Protein 2HT0 (pdb70)

Solvent-accessible surface area: 11415 Å² total; per-residue (Å²): 62,2,52,78,76,82,1,15,73,63,0,74,96,121,56,61,18,54,123,194,34,0,145,71,0,0,63,24,1,1,26,1,2,12,84,6,0,62,114,38,75,79,0,91,2,86,38,4,5,44,2,27,37,134,74,80,130,108,123,114,7,133,55,137,193,103,30,115,103,86,70,45,81,40,91,42,40,6,38,18,148,24,26,127,140,0,82,51,86,0,80,129,15,75,79,112,20,51,47,69,78,0,16,114,122,0,21,113,68,6,102,105,6,87,66,132,27,0,55,36,0,0,94,30,1,13,76,36,4,3,27,8,0,31,117,6,62,154,0,74,4,197,21,1,5,33,0,18,20,69,121,112,64,84,150,73,2,131,67,134,190,85,39,93,141,62,129,68,150,31,93,47,18,7,70,12,135,22,14,143,75,0,117,78,65,0,57,95,146

Secondary structure (DSSP, 8-state):
-B-HHHHHHHHHHHH---HHHHHHHHHHHHHHHHHHHHTT--EEETTTEEEEEEEE--B----SSS-----B--EEEEEEEE-HHHHHHHTT----/-BHHHHHHHHHHH-TTS-HHHHHHHHHHHHHHHHHHHHTT--EEETTTEEEEEEEE--EEEE-TTT--EEEE--EEEEEEEE-HHHHHHH---

B-factor: mean 60.09, std 13.35, range [32.19, 97.51]

Radius of gyration: 18.91 Å; Cα contacts (8 Å, |Δi|>4): 343; chains: 2; bounding box: 33×44×55 Å

Foldseek 3Di:
DDDLLNQLVVCCVVVVDDSVVSSVVSVVVVVVCVVCVVVVHKDQDPLWWIKHKDWADKDWDADPVPGHTDIDHTGIDIDIDTDPNNCVVCVPPDDD/DDLVVVLVVVCVVPVVDHSVVSNVVSVVVVVVQVVCVVVQHKAQDALFWIKHKDKDQWDFPAPVVPRDTDTGHIDIDIDIDGHDNCVVVVDPD

Sequence (189 aa):
ALTKAEMSEYLFDKLGLSKRDAKELVELFFEEIRRALENNGEQVKLSGFGNFDLRDKNQRPGRNPKTGEDIPITARRVVTFRPGQKLKSRVENNASPKMTKSELIERLATQQSHIPAKTVEDAVKEMLEHMASTLAQGERRIEIRGFGSFSLHYRAPRTGRNPKTGDKVELEGKYVPHFKPGKELRDRANIY

Nearest PDB structures (foldseek):
  1owg-assembly1_A  TM=1.008E+00  e=3.304E-16  Escherichia coli
  2iif-assembly1_A  TM=9.939E-01  e=7.849E-14  Escherichia coli
  8flj-assembly1_E  TM=9.917E-01  e=1.451E-13  Pseudomonas aeruginosa PA14
  4qju-assembly1_B  TM=9.095E-01  e=3.463E-09  Staphylococcus aureus subsp. aureus Mu50
  5lvt-assembly2_B  TM=8.766E-01  e=9.260E-09  Lactococcus lactis subsp. lactis Il1403

Structure (mmCIF, N/CA/C/O backbone):
data_2HT0
#
_entry.id   2HT0
#
_cell.length_a   46.942
_cell.length_b   58.944
_cell.length_c   181.676
_cell.angle_alpha   90.00
_cell.angle_beta   90.00
_cell.angle_gamma   90.00
#
_symmetry.space_group_name_H-M   'P 21 21 21'
#
loop_
_entity.id
_entity.type
_entity.pdbx_description
1 polymer "5'-D(*CP*GP*GP*TP*GP*CP*AP*AP*CP*AP*AP*AP*T)-3'"
2 polymer "5'-D(*TP*GP*AP*TP*AP*AP*GP*CP*AP*AP*TP*GP*CP*TP*TP*TP*TP*TP*TP*GP*GP*C)-3'"
3 polymer "5'-D(*GP*GP*CP*CP*AP*AP*AP*AP*AP*AP*GP*CP*AP*TP*T)-3'"
4 polymer "5'-D(*GP*CP*TP*TP*AP*TP*CP*AP*AP*TP*TP*TP*GP*TP*TP*GP*CP*AP*CP*C)-3'"
5 polymer 'Integration host factor alpha-subunit'
6 polymer 'Integration host factor beta-subunit'
7 non-polymer 'CADMIUM ION'
8 water water
#
loop_
_atom_site.group_PDB
_atom_site.id
_atom_site.type_symbol
_atom_site.label_atom_id
_atom_site.label_alt_id
_atom_site.label_comp_id
_atom_site.label_asym_id
_atom_site.label_entity_id
_atom_site.label_seq_id
_atom_site.pdbx_PDB_ins_code
_atom_site.Cartn_x
_atom_site.Cartn_y
_atom_site.Cartn_z
_atom_site.occupancy
_atom_site.B_iso_or_equiv
_atom_site.auth_seq_id
_atom_site.auth_comp_id
_atom_site.auth_asym_id
_atom_site.auth_atom_id
_atom_site.pdbx_PDB_model_num
ATOM 1424 N N . ALA E 5 2 ? -10.643 -3.665 22.816 1.00 51.95 2 ALA A N 1
ATOM 1425 C CA . ALA E 5 2 ? -9.180 -3.721 23.071 1.00 52.09 2 ALA A CA 1
ATOM 1426 C C . ALA E 5 2 ? -8.881 -4.088 24.515 1.00 52.67 2 ALA A C 1
ATOM 1427 O O . ALA E 5 2 ? -9.619 -3.715 25.437 1.00 53.68 2 ALA A O 1
ATOM 1429 N N . LEU E 5 3 ? -7.796 -4.831 24.707 1.00 50.39 3 LEU A N 1
ATOM 1430 C CA . LEU E 5 3 ? -7.376 -5.232 26.041 1.00 47.76 3 LEU A CA 1
ATOM 1431 C C . LEU E 5 3 ? -6.840 -3.984 26.725 1.00 48.19 3 LEU A C 1
ATOM 1432 O O . LEU E 5 3 ? -6.047 -3.245 26.139 1.00 48.03 3 LEU A O 1
ATOM 1437 N N . THR E 5 4 ? -7.286 -3.746 27.957 1.00 47.06 4 THR A N 1
ATOM 1438 C CA . THR E 5 4 ? -6.850 -2.580 28.723 1.00 46.53 4 THR A CA 1
ATOM 1439 C C . THR E 5 4 ? -6.223 -3.047 30.030 1.00 46.46 4 THR A C 1
ATOM 1440 O O . THR E 5 4 ? -6.277 -4.239 30.356 1.00 47.38 4 THR A O 1
ATOM 1444 N N . LYS E 5 5 ? -5.627 -2.120 30.784 1.00 45.53 5 LYS A N 1
ATOM 1445 C CA . LYS E 5 5 ? -5.039 -2.489 32.067 1.00 45.77 5 LYS A CA 1
ATOM 1446 C C . LYS E 5 5 ? -6.133 -2.973 33.014 1.00 44.33 5 LYS A C 1
ATOM 1447 O O . LYS E 5 5 ? -5.935 -3.923 33.781 1.00 41.17 5 LYS A O 1
ATOM 1453 N N . ALA E 5 6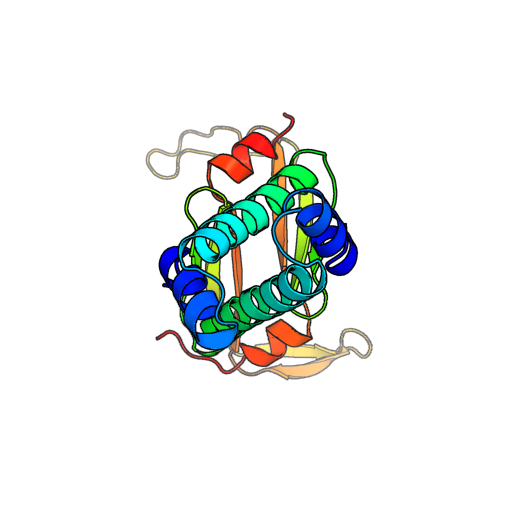 ? -7.282 -2.302 32.968 1.00 45.21 6 ALA A N 1
ATOM 1454 C CA . ALA E 5 6 ? -8.403 -2.662 33.827 1.00 46.48 6 ALA A CA 1
ATOM 1455 C C . ALA E 5 6 ? -8.763 -4.121 33.597 1.00 46.56 6 ALA A C 1
ATOM 1456 O O . ALA E 5 6 ? -8.926 -4.887 34.544 1.00 48.23 6 ALA A O 1
ATOM 1458 N N . GLU E 5 7 ? -8.875 -4.498 32.331 1.00 48.56 7 GLU A N 1
ATOM 1459 C CA . GLU E 5 7 ? -9.206 -5.867 31.959 1.00 49.77 7 GLU A CA 1
ATOM 1460 C C . GLU E 5 7 ? -8.145 -6.838 32.421 1.00 50.13 7 GLU A C 1
ATOM 1461 O O . GLU E 5 7 ? -8.462 -7.944 32.851 1.00 49.03 7 GLU A O 1
ATOM 1467 N N . MET E 5 8 ? -6.882 -6.431 32.311 1.00 48.45 8 MET A N 1
ATOM 1468 C CA . MET E 5 8 ? -5.789 -7.291 32.731 1.00 47.43 8 MET A CA 1
ATOM 1469 C C . MET E 5 8 ? -5.832 -7.468 34.249 1.00 50.80 8 MET A C 1
ATOM 1470 O O . MET E 5 8 ? -5.585 -8.564 34.765 1.00 48.42 8 MET A O 1
ATOM 1475 N N . SER E 5 9 ? -6.152 -6.381 34.952 1.00 52.44 9 SER A N 1
ATOM 1476 C CA . SER E 5 9 ? -6.233 -6.391 36.409 1.00 54.22 9 SER A CA 1
ATOM 1477 C C . SER E 5 9 ? -7.317 -7.344 36.877 1.00 54.14 9 SER A C 1
ATOM 1478 O O . SER E 5 9 ? -7.069 -8.203 37.714 1.00 54.26 9 SER A O 1
ATOM 1481 N N . GLU E 5 10 ? -8.517 -7.182 36.334 1.00 56.13 10 GLU A N 1
ATOM 1482 C CA . GLU E 5 10 ? -9.650 -8.033 36.687 1.00 59.23 10 GLU A CA 1
ATOM 1483 C C . GLU E 5 10 ? -9.319 -9.512 36.411 1.00 60.44 10 GLU A C 1
ATOM 1484 O O . GLU E 5 10 ? -9.724 -10.407 37.160 1.00 60.63 10 GLU A O 1
ATOM 1490 N N . TYR E 5 11 ? -8.562 -9.767 35.350 1.00 60.74 11 TYR A N 1
ATOM 1491 C CA . TYR E 5 11 ? -8.201 -11.132 35.014 1.00 61.06 11 TYR A CA 1
ATOM 1492 C C . TYR E 5 11 ? -7.299 -11.750 36.079 1.00 61.55 11 TYR A C 1
ATOM 1493 O O . TYR E 5 11 ? -7.438 -12.924 36.409 1.00 59.79 11 TYR A O 1
ATOM 1502 N N . LEU E 5 12 ? -6.369 -10.965 36.612 1.00 61.32 12 LEU A N 1
ATOM 1503 C CA . LEU E 5 12 ? -5.470 -11.465 37.645 1.00 62.22 12 LEU A CA 1
ATOM 1504 C C . LEU E 5 12 ? -6.285 -11.746 38.909 1.00 63.68 12 LEU A C 1
ATOM 1505 O O . LEU E 5 12 ? -5.986 -12.668 39.675 1.00 62.73 12 LEU A O 1
ATOM 1510 N N . PHE E 5 13 ? -7.318 -10.935 39.109 1.00 64.94 13 PHE A N 1
ATOM 1511 C CA . PHE E 5 13 ? -8.209 -11.066 40.258 1.00 66.60 13 PHE A CA 1
ATOM 1512 C C . PHE E 5 13 ? -8.932 -12.408 40.198 1.00 66.25 13 PHE A C 1
ATOM 1513 O O . PHE E 5 13 ? -8.926 -13.173 41.162 1.00 64.99 13 PHE A O 1
ATOM 1521 N N . ASP E 5 14 ? -9.550 -12.683 39.052 1.00 66.35 14 ASP A N 1
ATOM 1522 C CA . ASP E 5 14 ? -10.292 -13.917 38.863 1.00 66.50 14 ASP A CA 1
ATOM 1523 C C . ASP E 5 14 ? -9.393 -15.141 38.862 1.00 67.53 14 ASP A C 1
ATOM 1524 O O . ASP E 5 14 ? -9.593 -16.067 39.642 1.00 68.62 14 ASP A O 1
ATOM 1529 N N . LYS E 5 15 ? -8.387 -15.130 37.998 1.00 67.36 15 LYS A N 1
ATOM 1530 C CA . LYS E 5 15 ? -7.478 -16.260 37.854 1.00 68.47 15 LYS A CA 1
ATOM 1531 C C . LYS E 5 15 ? -6.515 -16.573 39.004 1.00 68.33 15 LYS A C 1
ATOM 1532 O O . LYS E 5 15 ? -6.236 -17.743 39.268 1.00 68.86 15 LYS A O 1
ATOM 1538 N N . LEU E 5 16 ? -6.003 -15.557 39.692 1.00 67.99 16 LEU A N 1
ATOM 1539 C CA . LEU E 5 16 ? -5.056 -15.816 40.778 1.00 67.33 16 LEU A CA 1
ATOM 1540 C C . LEU E 5 16 ? -5.550 -15.401 42.166 1.00 68.06 16 LEU A C 1
ATOM 1541 O O . LEU E 5 16 ? -4.860 -15.601 43.172 1.00 65.40 16 LEU A O 1
ATOM 1546 N N . GLY E 5 17 ? -6.740 -14.815 42.219 1.00 67.92 17 GLY A N 1
ATOM 1547 C CA . GLY E 5 17 ? -7.280 -14.391 43.496 1.00 69.46 17 GLY A CA 1
ATOM 1548 C C . GLY E 5 17 ? -6.597 -13.169 44.088 1.00 69.62 17 GLY A C 1
ATOM 1549 O O . GLY E 5 17 ? -6.847 -12.819 45.238 1.00 70.12 17 GLY A O 1
ATOM 1550 N N . LEU E 5 18 ? -5.726 -12.525 43.317 1.00 69.30 18 LEU A N 1
ATOM 1551 C CA . LEU E 5 18 ? -5.045 -11.323 43.789 1.00 68.48 18 LEU A CA 1
ATOM 1552 C C . LEU E 5 18 ? -6.080 -10.260 44.137 1.00 66.98 18 LEU A C 1
ATOM 1553 O O . LEU E 5 18 ? -7.149 -10.206 43.529 1.00 66.34 18 LEU A O 1
ATOM 1558 N N . SER E 5 19 ? -5.767 -9.422 45.121 1.00 65.29 19 SER A N 1
ATOM 1559 C CA . SER E 5 19 ? -6.684 -8.357 45.512 1.00 64.44 19 SER A CA 1
ATOM 1560 C C . SER E 5 19 ? -6.763 -7.361 44.363 1.00 64.51 19 SER A C 1
ATOM 1561 O O . SER E 5 19 ? -5.767 -7.103 43.682 1.00 63.46 19 SER A O 1
ATOM 1564 N N . LYS E 5 20 ? -7.942 -6.795 44.142 1.00 64.62 20 LYS A N 1
ATOM 1565 C CA . LYS E 5 20 ? -8.094 -5.834 43.065 1.00 64.58 20 LYS A CA 1
ATOM 1566 C C . LYS E 5 20 ? -7.091 -4.692 43.201 1.00 64.69 20 LYS A C 1
ATOM 1567 O O . LYS E 5 20 ? -6.837 -3.974 42.240 1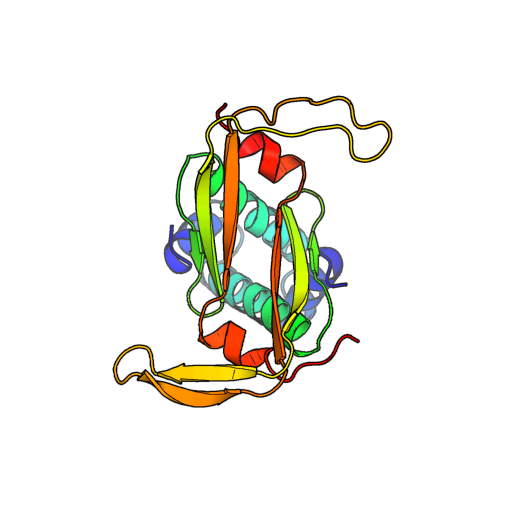.00 64.41 20 LYS A O 1
ATOM 1573 N N . ARG E 5 21 ? -6.514 -4.527 44.389 1.00 64.48 21 ARG A N 1
ATOM 1574 C CA . ARG E 5 21 ? -5.534 -3.467 44.591 1.00 64.82 21 ARG A CA 1
ATOM 1575 C C . ARG E 5 21 ? -4.137 -3.899 44.149 1.00 63.51 21 ARG A C 1
ATOM 1576 O O . ARG E 5 21 ? -3.445 -3.160 43.447 1.00 61.72 21 ARG A O 1
ATOM 1584 N N . ASP E 5 22 ? -3.711 -5.082 44.580 1.00 62.68 22 ASP A N 1
ATOM 1585 C CA . ASP E 5 22 ? -2.391 -5.572 44.201 1.00 62.20 22 ASP A CA 1
ATOM 1586 C C . ASP E 5 22 ? -2.356 -5.867 42.711 1.00 60.20 22 ASP A C 1
ATOM 1587 O O . ASP E 5 22 ? -1.344 -5.646 42.048 1.00 59.82 22 ASP A O 1
ATOM 1592 N N . ALA E 5 23 ? -3.473 -6.364 42.190 1.00 58.33 23 ALA A N 1
ATOM 1593 C CA . ALA E 5 23 ? -3.577 -6.687 40.776 1.00 57.16 23 ALA A CA 1
ATOM 1594 C C . ALA E 5 23 ? -3.347 -5.427 39.948 1.00 56.68 23 ALA A C 1
ATOM 1595 O O . ALA E 5 23 ? -2.520 -5.417 39.032 1.00 56.90 23 ALA A O 1
ATOM 1597 N N . LYS E 5 24 ? -4.071 -4.365 40.279 1.00 54.80 24 LYS A N 1
ATOM 1598 C CA . LYS E 5 24 ? -3.946 -3.106 39.560 1.00 55.11 24 LYS A CA 1
ATOM 1599 C C . LYS E 5 24 ? -2.519 -2.564 39.583 1.00 53.99 24 LYS A C 1
ATOM 1600 O O . LYS E 5 24 ? -1.997 -2.132 38.556 1.00 54.58 24 LYS A O 1
ATOM 1606 N N . GLU E 5 25 ? -1.890 -2.602 40.752 1.00 54.05 25 GLU A N 1
ATOM 1607 C CA . GLU E 5 25 ? -0.530 -2.094 40.916 1.00 53.10 25 GLU A CA 1
ATOM 1608 C C . GLU E 5 25 ? 0.468 -2.926 40.139 1.00 52.64 25 GLU A C 1
ATOM 1609 O O . GLU E 5 25 ? 1.426 -2.403 39.564 1.00 52.49 25 GLU A O 1
ATOM 1615 N N . LEU E 5 26 ? 0.236 -4.228 40.111 1.00 51.34 26 LEU A N 1
ATOM 1616 C CA . LEU E 5 26 ? 1.141 -5.134 39.423 1.00 52.16 26 LEU A CA 1
ATOM 1617 C C . LEU E 5 26 ? 1.126 -4.923 37.903 1.00 49.98 26 LEU A C 1
ATOM 1618 O O . LEU E 5 26 ? 2.178 -4.918 37.260 1.00 47.67 26 LEU A O 1
ATOM 1623 N N . VAL E 5 27 ? -0.062 -4.735 37.332 1.00 49.78 27 VAL A N 1
ATOM 1624 C CA . VAL E 5 27 ? -0.163 -4.511 35.898 1.00 48.40 27 VAL A CA 1
ATOM 1625 C C . VAL E 5 27 ? 0.648 -3.272 35.549 1.00 50.00 27 VAL A C 1
ATOM 1626 O O . VAL E 5 27 ? 1.504 -3.307 34.662 1.00 49.31 27 VAL A O 1
ATOM 1630 N N . GLU E 5 28 ? 0.386 -2.182 36.265 1.00 50.76 28 GLU A N 1
ATOM 1631 C CA . GLU E 5 28 ? 1.092 -0.929 36.033 1.00 52.54 28 GLU A CA 1
ATOM 1632 C C . GLU E 5 28 ? 2.603 -1.079 36.215 1.00 50.85 28 GLU A C 1
ATOM 1633 O O . GLU E 5 28 ? 3.376 -0.634 35.376 1.00 51.28 28 GLU A O 1
ATOM 1639 N N . LEU E 5 29 ? 3.031 -1.704 37.303 1.00 50.06 29 LEU A N 1
ATOM 1640 C CA . LEU E 5 29 ? 4.464 -1.890 37.535 1.00 49.47 29 LEU A CA 1
ATOM 1641 C C . LEU E 5 29 ? 5.093 -2.704 36.391 1.00 48.15 29 LEU A C 1
ATOM 1642 O O . LEU E 5 29 ? 6.234 -2.460 35.993 1.00 47.26 29 LEU A O 1
ATOM 1647 N N . PHE E 5 30 ? 4.341 -3.671 35.866 1.00 45.53 30 PHE A N 1
ATOM 1648 C CA . PHE E 5 30 ? 4.811 -4.507 34.756 1.00 44.06 30 PHE A CA 1
ATOM 1649 C C . PHE E 5 30 ? 5.199 -3.662 33.532 1.00 43.92 30 PHE A C 1
ATOM 1650 O O . PHE E 5 30 ? 6.283 -3.805 32.978 1.00 45.43 30 PHE A O 1
ATOM 1658 N N . PHE E 5 31 ? 4.302 -2.792 33.094 1.00 43.91 31 PHE A N 1
ATOM 1659 C CA . PHE E 5 31 ? 4.600 -1.965 31.946 1.00 44.31 31 PHE A CA 1
ATOM 1660 C C . PHE E 5 31 ? 5.697 -0.950 32.277 1.00 46.41 31 PHE A C 1
ATOM 1661 O O . PHE E 5 31 ? 6.585 -0.703 31.462 1.00 48.15 31 PHE A O 1
ATOM 1669 N N . GLU E 5 32 ? 5.655 -0.389 33.480 1.00 47.01 32 GLU A N 1
ATOM 1670 C CA . GLU E 5 32 ? 6.662 0.592 33.885 1.00 47.79 32 GLU A CA 1
ATOM 1671 C C . GLU E 5 32 ? 8.058 -0.012 33.875 1.00 47.82 32 GLU A C 1
ATOM 1672 O O . GLU E 5 32 ? 9.010 0.616 33.404 1.00 47.38 32 GLU A O 1
ATOM 1678 N N . GLU E 5 33 ? 8.178 -1.235 34.383 1.00 48.21 33 GLU A N 1
ATOM 1679 C CA . GLU E 5 33 ? 9.469 -1.913 34.433 1.00 48.46 33 GLU A CA 1
ATOM 1680 C C . GLU E 5 33 ? 10.029 -2.128 33.037 1.00 49.08 33 GLU A C 1
ATOM 1681 O O . GLU E 5 33 ? 11.247 -2.076 32.823 1.00 49.99 33 GLU A O 1
ATOM 1687 N N . ILE E 5 34 ? 9.147 -2.376 32.073 1.00 46.96 34 ILE A N 1
ATOM 1688 C CA . IL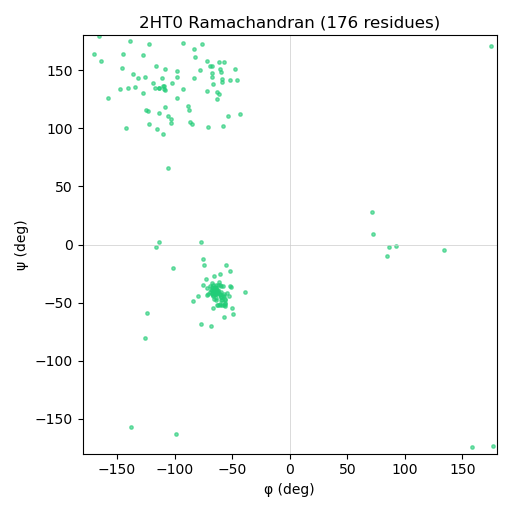E E 5 34 ? 9.605 -2.574 30.702 1.00 45.33 34 ILE A CA 1
ATOM 1689 C C . ILE E 5 34 ? 10.085 -1.221 30.149 1.00 45.38 34 ILE A C 1
ATOM 1690 O O . ILE E 5 34 ? 11.130 -1.152 29.503 1.00 44.99 34 ILE A O 1
ATOM 1695 N N . ARG E 5 35 ? 9.336 -0.155 30.424 1.00 46.66 35 ARG A N 1
ATOM 1696 C CA . ARG E 5 35 ? 9.735 1.186 29.991 1.00 49.66 35 ARG A CA 1
ATOM 1697 C C . ARG E 5 35 ? 11.085 1.569 30.617 1.00 51.13 35 ARG A C 1
ATOM 1698 O O . ARG E 5 35 ? 11.945 2.125 29.938 1.00 51.24 35 ARG A O 1
ATOM 1706 N N . ARG E 5 36 ? 11.267 1.279 31.905 1.00 51.68 36 ARG A N 1
ATOM 1707 C CA . ARG E 5 36 ? 12.527 1.609 32.574 1.00 53.32 36 ARG A CA 1
ATOM 1708 C C . ARG E 5 36 ? 13.713 0.982 31.863 1.00 54.03 36 ARG A C 1
ATOM 1709 O O . ARG E 5 36 ? 14.687 1.668 31.549 1.00 54.68 36 ARG A O 1
ATOM 1717 N N . ALA E 5 37 ? 13.626 -0.322 31.607 1.00 52.92 37 ALA A N 1
ATOM 1718 C CA . ALA E 5 37 ? 14.691 -1.044 30.930 1.00 52.34 37 ALA A CA 1
ATOM 1719 C C . ALA E 5 37 ? 15.008 -0.404 29.582 1.00 53.78 37 ALA A C 1
ATOM 1720 O O . ALA E 5 37 ? 16.170 -0.133 29.277 1.00 52.17 37 ALA A O 1
ATOM 1722 N N . LEU E 5 38 ? 13.974 -0.167 28.777 1.00 53.56 38 LEU A N 1
ATOM 1723 C CA . LEU E 5 38 ? 14.166 0.442 27.468 1.00 55.53 38 LEU A CA 1
ATOM 1724 C C . LEU E 5 38 ? 14.700 1.865 27.651 1.00 56.59 38 LEU A C 1
ATOM 1725 O O . LEU E 5 38 ? 15.522 2.336 26.873 1.00 56.59 38 LEU A O 1
ATOM 1730 N N . GLU E 5 39 ? 14.218 2.539 28.687 1.00 56.82 39 GLU A N 1
ATOM 1731 C CA . GLU E 5 39 ? 14.637 3.900 28.988 1.00 58.59 39 GLU A CA 1
ATOM 1732 C C . GLU E 5 39 ? 16.123 3.925 29.329 1.00 59.28 39 GLU A C 1
ATOM 1733 O O . GLU E 5 39 ? 16.803 4.923 29.099 1.00 59.17 39 GLU A O 1
ATOM 1739 N N A ASN E 5 40 ? 16.625 2.821 29.874 0.50 59.48 40 ASN A N 1
ATOM 1740 N N B ASN E 5 40 ? 16.612 2.811 29.868 0.50 59.13 40 ASN A N 1
ATOM 1741 C CA A ASN E 5 40 ? 18.035 2.722 30.234 0.50 59.59 40 ASN A CA 1
ATOM 1742 C CA B ASN E 5 40 ? 18.012 2.675 30.256 0.50 59.00 40 ASN A CA 1
ATOM 1743 C C A ASN E 5 40 ? 18.837 2.015 29.145 0.50 59.62 40 ASN A C 1
ATOM 1744 C C B ASN E 5 40 ? 18.812 1.974 29.154 0.50 59.23 40 ASN A C 1
ATOM 1745 O O A ASN E 5 40 ? 19.885 1.420 29.410 0.50 60.11 40 ASN A O 1
ATOM 1746 O O B ASN E 5 40 ? 19.840 1.347 29.421 0.50 59.82 40 ASN A O 1
ATOM 1755 N N . GLY E 5 41 ? 18.332 2.085 27.919 1.00 58.81 41 GLY A N 1
ATOM 1756 C CA . GLY E 5 41 ? 19.012 1.466 26.795 1.00 59.25 41 GLY A CA 1
ATOM 1757 C C . GLY E 5 41 ? 19.101 -0.050 26.789 1.00 58.22 41 GLY A C 1
ATOM 1758 O O . GLY E 5 41 ? 19.882 -0.627 26.041 1.00 58.21 41 GLY A O 1
ATOM 1759 N N . GLU E 5 42 ? 18.293 -0.711 27.603 1.00 57.68 42 GLU A N 1
ATOM 1760 C CA . GLU E 5 42 ? 18.350 -2.161 27.649 1.00 57.27 42 GLU A CA 1
ATOM 1761 C C . GLU E 5 42 ? 17.280 -2.861 26.802 1.00 55.17 42 GLU A C 1
ATOM 1762 O O . GLU E 5 42 ? 16.154 -2.379 26.672 1.00 54.01 42 GLU A O 1
ATOM 1768 N N . GLN E 5 43 ? 17.664 -3.991 26.210 1.00 52.62 43 GLN A N 1
ATOM 1769 C CA . GLN E 5 43 ? 16.752 -4.797 25.413 1.00 50.52 43 GLN A CA 1
ATOM 1770 C C . GLN E 5 43 ? 15.866 -5.580 26.380 1.00 49.38 43 GLN A C 1
ATOM 1771 O O . GLN E 5 43 ? 16.280 -5.899 27.496 1.00 48.44 43 GLN A O 1
ATOM 1777 N N . VAL E 5 44 ? 14.641 -5.870 25.958 1.00 47.16 44 VAL A N 1
ATOM 1778 C CA . VAL E 5 44 ? 13.712 -6.628 26.788 1.00 46.57 44 VAL A CA 1
ATOM 1779 C C . VAL E 5 44 ? 13.280 -7.856 26.014 1.00 47.32 44 VAL A C 1
ATOM 1780 O O . VAL E 5 44 ? 12.647 -7.732 24.969 1.00 48.88 44 VAL A O 1
ATOM 1784 N N . LYS E 5 45 ? 13.643 -9.038 26.504 1.00 45.21 45 LYS A N 1
ATOM 1785 C CA . LYS E 5 45 ? 13.280 -10.275 25.815 1.00 46.67 45 LYS A CA 1
ATOM 1786 C C . LYS E 5 45 ? 12.307 -11.107 26.631 1.00 47.34 45 LYS A C 1
ATOM 1787 O O . LYS E 5 45 ? 12.657 -11.614 27.687 1.00 50.47 45 LYS A O 1
ATOM 1793 N N . LEU E 5 46 ? 11.080 -11.242 26.143 1.00 45.42 46 LEU A N 1
ATOM 1794 C CA . LEU E 5 46 ? 10.067 -12.016 26.857 1.00 45.24 46 LEU A CA 1
ATOM 1795 C C . LEU E 5 46 ? 9.781 -13.286 26.072 1.00 44.68 46 LEU A C 1
ATOM 1796 O O . LEU E 5 46 ? 8.981 -13.287 25.136 1.00 43.18 46 LEU A O 1
ATOM 1801 N N . SER E 5 47 ? 10.467 -14.358 26.453 1.00 45.73 47 SER A N 1
ATOM 1802 C CA . SER E 5 47 ? 10.323 -15.647 25.795 1.00 46.27 47 SER A CA 1
ATOM 1803 C C . SER E 5 47 ? 8.858 -16.052 25.710 1.00 45.40 47 SER A C 1
ATOM 1804 O O . SER E 5 47 ? 8.087 -15.810 26.639 1.00 43.31 47 SER A O 1
ATOM 1807 N N . GLY E 5 48 ? 8.476 -16.660 24.587 1.00 45.22 48 GLY A N 1
ATOM 1808 C CA . GLY E 5 48 ? 7.094 -17.072 24.411 1.00 43.91 48 GLY A CA 1
ATOM 1809 C C . GLY E 5 48 ? 6.238 -15.926 23.901 1.00 43.72 48 GLY A C 1
ATOM 1810 O O . GLY E 5 48 ? 5.083 -16.123 23.523 1.00 45.21 48 GLY A O 1
ATOM 1811 N N . PHE E 5 49 ? 6.795 -14.720 23.893 1.00 41.73 49 PHE A N 1
ATOM 1812 C CA . PHE E 5 49 ? 6.069 -13.550 23.408 1.00 41.25 49 PHE A CA 1
ATOM 1813 C C . PHE E 5 49 ? 6.896 -12.849 22.314 1.00 38.23 49 PHE A C 1
ATOM 1814 O O . PHE E 5 49 ? 6.662 -13.043 21.119 1.00 39.20 49 PHE A O 1
ATOM 1822 N N . GLY E 5 50 ? 7.877 -12.048 22.721 1.00 38.89 50 GLY A N 1
ATOM 1823 C CA . GLY E 5 50 ? 8.709 -11.348 21.755 1.00 34.95 50 GLY A CA 1
ATOM 1824 C C . GLY E 5 50 ? 9.733 -10.416 22.401 1.00 38.71 50 GLY A C 1
ATOM 1825 O O . GLY E 5 50 ? 9.875 -10.380 23.634 1.00 37.94 50 GLY A O 1
ATOM 1826 N N . ASN E 5 51 ? 10.428 -9.637 21.573 1.00 41.11 51 ASN A N 1
ATOM 1827 C CA . ASN E 5 51 ? 11.465 -8.726 22.059 1.00 41.74 51 ASN A CA 1
ATOM 1828 C C . ASN E 5 51 ? 11.223 -7.251 21.795 1.00 42.13 51 ASN A C 1
ATOM 1829 O O . ASN E 5 51 ? 10.772 -6.858 20.716 1.00 39.09 51 ASN A O 1
ATOM 1834 N N . PHE E 5 52 ? 11.529 -6.429 22.789 1.00 42.59 52 PHE A N 1
ATOM 1835 C CA . PHE E 5 52 ? 11.421 -4.996 22.606 1.00 44.30 52 PHE A CA 1
ATOM 1836 C C . PHE E 5 52 ? 12.850 -4.507 22.421 1.00 43.92 52 PHE A C 1
ATOM 1837 O O . PHE E 5 52 ? 13.628 -4.505 23.375 1.00 41.46 52 PHE A O 1
ATOM 1845 N N . ASP E 5 53 ? 13.185 -4.115 21.193 1.00 48.32 53 ASP A N 1
ATOM 1846 C CA . ASP E 5 53 ? 14.529 -3.634 20.841 1.00 51.02 53 ASP A CA 1
ATOM 1847 C C . ASP E 5 53 ? 14.628 -2.145 20.562 1.00 52.51 53 ASP A C 1
ATOM 1848 O O . ASP E 5 53 ? 13.682 -1.515 20.101 1.00 53.64 53 ASP A O 1
ATOM 1853 N N . LEU E 5 54 ? 15.805 -1.595 20.831 1.00 53.37 54 LEU A N 1
ATOM 1854 C CA . LEU E 5 54 ? 16.054 -0.186 20.600 1.00 54.43 54 LEU A CA 1
ATOM 1855 C C . LEU E 5 54 ? 16.864 -0.051 19.321 1.00 55.19 54 LEU A C 1
ATOM 1856 O O . LEU E 5 54 ? 17.761 -0.851 19.061 1.00 55.27 54 LEU A O 1
ATOM 1861 N N . ARG E 5 55 ? 16.524 0.944 18.514 1.00 55.82 55 ARG A N 1
ATOM 1862 C CA . ARG E 5 55 ? 17.244 1.201 17.275 1.00 57.67 55 ARG A CA 1
ATOM 1863 C C . ARG E 5 55 ? 17.495 2.700 17.194 1.00 60.25 55 ARG A C 1
ATOM 1864 O O . ARG E 5 55 ? 16.610 3.513 17.490 1.00 58.79 55 ARG A O 1
ATOM 1872 N N . ASP E 5 56 ? 18.714 3.060 16.817 1.00 62.83 56 ASP A N 1
ATOM 1873 C CA . ASP E 5 56 ? 19.086 4.458 16.676 1.00 66.00 56 ASP A CA 1
ATOM 1874 C C . ASP E 5 56 ? 18.971 4.821 15.203 1.00 66.06 56 ASP A C 1
ATOM 1875 O O . ASP E 5 56 ? 19.538 4.154 14.340 1.00 64.70 56 ASP A O 1
ATOM 1880 N N . LYS E 5 57 ? 18.208 5.867 14.919 1.00 67.28 57 LYS A N 1
ATOM 1881 C CA . LYS E 5 57 ? 18.017 6.304 13.546 1.00 69.29 57 LYS A CA 1
ATOM 1882 C C . LYS E 5 57 ? 18.699 7.648 13.321 1.00 70.33 57 LYS A C 1
ATOM 1883 O O . LYS E 5 57 ? 18.726 8.506 14.210 1.00 70.44 57 LYS A O 1
ATOM 1889 N N . ASN E 5 58 ? 19.261 7.819 12.131 1.00 72.33 58 ASN A N 1
ATOM 1890 C CA . ASN E 5 58 ? 19.918 9.067 11.776 1.00 73.57 58 ASN A CA 1
ATOM 1891 C C . ASN E 5 58 ? 18.925 9.882 10.973 1.00 73.82 58 ASN A C 1
ATOM 1892 O O . ASN E 5 58 ? 18.079 9.322 10.276 1.00 74.90 58 ASN A O 1
ATOM 1897 N N . GLN E 5 59 ? 19.018 11.200 11.082 1.00 74.68 59 GLN A N 1
ATOM 1898 C CA . GLN E 5 59 ? 18.118 12.079 10.354 1.00 74.34 59 GLN A CA 1
ATOM 1899 C C . GLN E 5 59 ? 17.981 11.637 8.904 1.00 73.49 59 GLN A C 1
ATOM 1900 O O . GLN E 5 59 ? 18.947 11.199 8.283 1.00 72.67 59 GLN A O 1
ATOM 1906 N N . ARG E 5 60 ? 16.770 11.742 8.373 1.00 73.25 60 ARG A N 1
ATOM 1907 C CA . ARG E 5 60 ? 16.509 11.360 6.994 1.00 74.19 60 ARG A CA 1
ATOM 1908 C C . ARG E 5 60 ? 15.456 12.299 6.415 1.00 74.72 60 ARG A C 1
ATOM 1909 O O . ARG E 5 60 ? 14.760 12.995 7.157 1.00 74.64 60 ARG A O 1
ATOM 1917 N N . PRO E 5 61 ? 15.324 12.329 5.080 1.00 75.73 61 PRO A N 1
ATOM 1918 C CA . PRO E 5 61 ? 14.362 13.193 4.387 1.00 76.75 61 PRO A CA 1
ATOM 1919 C C . PRO E 5 61 ? 12.888 12.932 4.681 1.00 77.50 61 PRO A C 1
ATOM 1920 O O . PRO E 5 61 ? 12.424 11.797 4.616 1.00 78.76 61 PRO A O 1
ATOM 1924 N N . GLY E 5 62 ? 12.157 13.996 4.994 1.00 78.39 62 GLY A N 1
ATOM 1925 C CA . GLY E 5 62 ? 10.741 13.870 5.277 1.00 79.56 62 GLY A CA 1
ATOM 1926 C C . GLY E 5 62 ? 9.958 14.993 4.623 1.00 81.49 62 GLY A C 1
ATOM 1927 O O . GLY E 5 62 ? 10.430 15.595 3.653 1.00 82.22 62 GLY A O 1
ATOM 1928 N N . ARG E 5 63 ? 8.770 15.279 5.154 1.00 81.68 63 ARG A N 1
ATOM 1929 C CA . ARG E 5 63 ? 7.913 16.342 4.627 1.00 81.96 63 ARG A CA 1
ATOM 1930 C C . ARG E 5 63 ? 6.569 16.345 5.346 1.00 81.63 63 ARG A C 1
ATOM 1931 O O . ARG E 5 63 ? 6.263 15.428 6.108 1.00 82.01 63 ARG A O 1
ATOM 1939 N N . ASN E 5 64 ? 5.771 17.379 5.104 1.00 80.37 64 ASN A N 1
ATOM 1940 C CA . ASN E 5 64 ? 4.444 17.477 5.704 1.00 78.91 64 ASN A CA 1
ATOM 1941 C C . ASN E 5 64 ? 3.488 16.736 4.771 1.00 79.33 64 ASN A C 1
ATOM 1942 O O . ASN E 5 64 ? 3.300 17.135 3.625 1.00 79.93 64 ASN A O 1
ATOM 1947 N N . PRO E 5 65 ? 2.887 15.632 5.243 1.00 79.38 65 PRO A N 1
ATOM 1948 C CA . PRO E 5 65 ? 1.954 14.857 4.421 1.00 79.11 65 PRO A CA 1
ATOM 1949 C C . PRO E 5 65 ? 0.849 15.705 3.798 1.00 79.45 65 PRO A C 1
ATOM 1950 O O . PRO E 5 65 ? 0.420 15.444 2.675 1.00 79.98 65 PRO A O 1
ATOM 1954 N N . LYS E 5 66 ? 0.397 16.716 4.535 1.00 80.10 66 LYS A N 1
ATOM 1955 C CA . LYS E 5 66 ? -0.668 17.605 4.074 1.00 81.08 66 LYS A CA 1
ATOM 1956 C C . LYS E 5 66 ? -0.165 18.628 3.054 1.00 81.60 66 LYS A C 1
ATOM 1957 O O . LYS E 5 66 ? -0.523 18.564 1.875 1.00 81.39 66 LYS A O 1
ATOM 1963 N N . THR E 5 67 ? 0.661 19.570 3.504 1.00 81.46 67 THR A N 1
ATOM 1964 C CA . THR E 5 67 ? 1.193 20.586 2.603 1.00 81.34 67 THR A CA 1
ATOM 1965 C C . THR E 5 67 ? 2.167 19.939 1.618 1.00 81.74 67 THR A C 1
ATOM 1966 O O . THR E 5 67 ? 1.872 19.816 0.427 1.00 83.42 67 THR A O 1
ATOM 1970 N N . GLY E 5 68 ? 3.318 19.513 2.123 1.00 80.92 68 GLY A N 1
ATOM 1971 C CA . GLY E 5 68 ? 4.313 18.885 1.276 1.00 80.17 68 GLY A CA 1
ATOM 1972 C C . GLY E 5 68 ? 5.676 19.471 1.572 1.00 80.94 68 GLY A C 1
ATOM 1973 O O . GLY E 5 68 ? 6.689 19.026 1.024 1.00 80.66 68 GLY A O 1
ATOM 1974 N N . GLU E 5 69 ? 5.700 20.475 2.444 1.00 80.96 69 GLU A N 1
ATOM 1975 C CA . GLU E 5 69 ? 6.946 21.135 2.819 1.00 82.10 69 GLU A CA 1
ATOM 1976 C C . GLU E 5 69 ? 7.997 20.140 3.297 1.00 82.56 69 GLU A C 1
ATOM 1977 O O . GLU E 5 69 ? 7.863 19.546 4.365 1.00 83.74 69 GLU A O 1
ATOM 1983 N N . ASP E 5 70 ? 9.048 19.967 2.504 1.00 83.40 70 ASP A N 1
ATOM 1984 C CA . ASP E 5 70 ? 10.108 19.041 2.862 1.00 84.43 70 ASP A CA 1
ATOM 1985 C C . ASP E 5 70 ? 10.759 19.370 4.199 1.00 84.45 70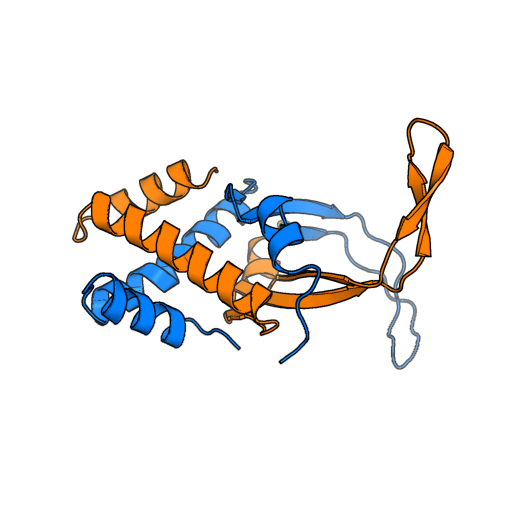 ASP A C 1
ATOM 1986 O O . ASP E 5 70 ? 11.583 20.283 4.300 1.00 84.76 70 ASP A O 1
ATOM 1991 N N . ILE E 5 71 ? 10.364 18.614 5.222 1.00 83.57 71 ILE A N 1
ATOM 1992 C CA . ILE E 5 71 ? 10.895 18.770 6.569 1.00 82.15 71 ILE A CA 1
ATOM 1993 C C . ILE E 5 71 ? 11.614 17.486 6.936 1.00 81.70 71 ILE A C 1
ATOM 1994 O O . ILE E 5 71 ? 11.108 16.390 6.706 1.00 82.42 71 ILE A O 1
ATOM 1999 N N . PRO E 5 72 ? 12.811 17.606 7.516 1.00 80.86 72 PRO A N 1
ATOM 2000 C CA . PRO E 5 72 ? 13.599 16.438 7.909 1.00 79.85 72 PRO A CA 1
ATOM 2001 C C . PRO E 5 72 ? 13.045 15.690 9.114 1.00 78.10 72 PRO A C 1
ATOM 2002 O O . PRO E 5 72 ? 12.285 16.235 9.914 1.00 77.59 72 PRO A O 1
ATOM 2006 N N . ILE E 5 73 ? 13.430 14.427 9.224 1.00 76.94 73 ILE A N 1
ATOM 2007 C CA . ILE E 5 73 ? 13.017 13.595 10.339 1.00 74.76 73 ILE A CA 1
ATOM 2008 C C . ILE E 5 73 ? 14.237 13.546 11.235 1.00 73.78 73 ILE A C 1
ATOM 2009 O O . ILE E 5 73 ? 15.222 12.873 10.928 1.00 73.35 73 ILE A O 1
ATOM 2014 N N . THR E 5 74 ? 14.179 14.292 12.329 1.00 73.01 74 THR A N 1
ATOM 2015 C CA . THR E 5 74 ? 15.288 14.345 13.263 1.00 72.43 74 THR A CA 1
ATOM 2016 C C . THR E 5 74 ? 15.793 12.949 13.596 1.00 71.66 74 THR A C 1
ATOM 2017 O O . THR E 5 74 ? 15.033 11.981 13.544 1.00 72.39 74 THR A O 1
ATOM 2021 N N . ALA E 5 75 ? 17.080 12.847 13.915 1.00 69.97 75 ALA A N 1
ATOM 2022 C CA . ALA E 5 75 ? 17.663 11.564 14.286 1.00 69.34 75 ALA A CA 1
ATOM 2023 C C . ALA E 5 75 ? 17.015 11.207 15.620 1.00 68.67 75 ALA A C 1
ATOM 2024 O O . ALA E 5 75 ? 16.600 12.099 16.370 1.00 67.90 75 ALA A O 1
ATOM 2026 N N . ARG E 5 76 ? 16.925 9.916 15.926 1.00 67.80 76 ARG A N 1
ATOM 2027 C CA . ARG E 5 76 ? 16.268 9.499 17.164 1.00 65.46 76 ARG A CA 1
ATOM 2028 C C . ARG E 5 76 ? 16.456 8.028 17.497 1.00 63.56 76 ARG A C 1
ATOM 2029 O O . ARG E 5 76 ? 16.849 7.228 16.645 1.00 63.33 76 ARG A O 1
ATOM 2037 N N . ARG E 5 77 ? 16.173 7.682 18.750 1.00 60.29 77 ARG A N 1
ATOM 2038 C CA . ARG E 5 77 ? 16.247 6.301 19.203 1.00 58.67 77 ARG A CA 1
ATOM 2039 C C . ARG E 5 77 ? 14.817 5.823 19.413 1.00 57.57 77 ARG A C 1
ATOM 2040 O O . ARG E 5 77 ? 14.090 6.380 20.242 1.00 57.44 77 ARG A O 1
ATOM 2048 N N . VAL E 5 78 ? 14.418 4.797 18.666 1.00 55.01 78 VAL A N 1
ATOM 2049 C CA . VAL E 5 78 ? 13.062 4.265 18.775 1.00 52.98 78 VAL A CA 1
ATOM 2050 C C . VAL E 5 78 ? 12.963 2.830 19.283 1.00 51.07 78 VAL A C 1
ATOM 2051 O O . VAL E 5 78 ? 13.876 2.023 19.116 1.00 50.31 78 VAL A O 1
ATOM 2055 N N . VAL E 5 79 ? 11.823 2.534 19.899 1.00 51.20 79 VAL A N 1
ATOM 2056 C CA . VAL E 5 79 ? 11.536 1.210 20.422 1.00 48.29 79 VAL A CA 1
ATOM 2057 C C . VAL E 5 79 ? 10.791 0.416 19.356 1.00 47.28 79 VAL A C 1
ATOM 2058 O O . VAL E 5 79 ? 9.868 0.929 18.725 1.00 45.90 79 VAL A O 1
ATOM 2062 N N . THR E 5 80 ? 11.212 -0.824 19.127 1.00 47.47 80 THR A N 1
ATOM 2063 C CA . THR E 5 80 ? 10.527 -1.691 18.169 1.00 44.96 80 THR A CA 1
ATOM 2064 C C . THR E 5 80 ? 10.206 -3.000 18.886 1.00 43.68 80 THR A C 1
ATOM 2065 O O . THR E 5 80 ? 10.774 -3.288 19.936 1.00 44.20 80 THR A O 1
ATOM 2069 N N . PHE E 5 81 ? 9.290 -3.781 18.323 1.00 42.57 81 PHE A N 1
ATOM 2070 C CA . PHE E 5 81 ? 8.913 -5.067 18.901 1.00 40.90 81 PHE A CA 1
ATOM 2071 C C . PHE E 5 81 ? 9.043 -6.133 17.809 1.00 40.43 81 PHE A C 1
ATOM 2072 O O . PHE E 5 81 ? 8.551 -5.957 16.692 1.00 39.53 81 PHE A O 1
ATOM 2080 N N . ARG E 5 82 ? 9.728 -7.227 18.122 1.00 40.11 82 ARG A N 1
ATOM 2081 C CA . ARG E 5 82 ? 9.891 -8.318 17.173 1.00 41.06 82 ARG A CA 1
ATOM 2082 C C . ARG E 5 82 ? 9.164 -9.516 17.781 1.00 38.54 82 ARG A C 1
ATOM 2083 O O . ARG E 5 82 ? 9.691 -10.184 18.661 1.00 35.78 82 ARG A O 1
ATOM 2091 N N . PRO E 5 83 ? 7.926 -9.784 17.332 1.00 39.20 83 PRO A N 1
ATOM 2092 C CA . PRO E 5 83 ? 7.174 -10.926 17.878 1.00 39.59 83 PRO A CA 1
ATOM 2093 C C . PRO E 5 83 ? 7.948 -12.221 17.659 1.00 38.50 83 PRO A C 1
ATOM 2094 O O . PRO E 5 83 ? 8.555 -12.401 16.614 1.00 37.31 83 PRO A O 1
ATOM 2098 N N . GLY E 5 84 ? 7.934 -13.104 18.651 1.00 41.51 84 GLY A N 1
ATOM 2099 C CA . GLY E 5 84 ? 8.626 -14.375 18.537 1.00 43.20 84 GLY A CA 1
ATOM 2100 C C . GLY E 5 84 ? 7.856 -15.359 17.659 1.00 46.37 84 GLY A C 1
ATOM 2101 O O . GLY E 5 84 ? 6.707 -15.098 17.260 1.00 41.67 84 GLY A O 1
ATOM 2102 N N . GLN E 5 85 ? 8.469 -16.504 17.369 1.00 46.61 85 GLN A N 1
ATOM 2103 C CA . GLN E 5 85 ? 7.818 -17.487 16.510 1.00 48.25 85 GLN A CA 1
ATOM 2104 C C . GLN E 5 85 ? 6.580 -18.110 17.149 1.00 47.67 85 GLN A C 1
ATOM 2105 O O . GLN E 5 85 ? 5.571 -18.330 16.482 1.00 48.85 85 GLN A O 1
ATOM 2111 N N . LYS E 5 86 ? 6.667 -18.398 18.440 1.00 48.47 86 LYS A N 1
ATOM 2112 C CA . LYS E 5 86 ? 5.544 -18.976 19.170 1.00 48.29 86 LYS A CA 1
ATOM 2113 C C . LYS E 5 86 ? 4.320 -18.050 19.014 1.00 46.88 86 LYS A C 1
ATOM 2114 O O . LYS E 5 86 ? 3.254 -18.495 18.575 1.00 48.11 86 LYS A O 1
ATOM 2120 N N . LEU E 5 87 ? 4.483 -16.763 19.334 1.00 44.68 87 LEU A N 1
ATOM 2121 C CA . LEU E 5 87 ? 3.387 -15.784 19.212 1.00 43.95 87 LEU A CA 1
ATOM 2122 C C . LEU E 5 87 ? 2.940 -15.588 17.761 1.00 44.05 87 LEU A C 1
ATOM 2123 O O . LEU E 5 87 ? 1.749 -15.416 17.487 1.00 41.89 87 LEU A O 1
ATOM 2128 N N . LYS E 5 88 ? 3.887 -15.602 16.821 1.00 42.66 88 LYS A N 1
ATOM 2129 C CA . LYS E 5 88 ? 3.524 -15.428 15.419 1.00 43.65 88 LYS A CA 1
ATOM 2130 C C . LYS E 5 88 ? 2.623 -16.567 14.932 1.00 43.76 88 LYS A C 1
ATOM 2131 O O . LYS E 5 88 ? 1.670 -16.342 14.191 1.00 40.52 88 LYS A O 1
ATOM 2137 N N . SER E 5 89 ? 2.937 -17.790 15.347 1.00 45.30 89 SER A N 1
ATOM 2138 C CA . SER E 5 89 ? 2.145 -18.939 14.930 1.00 49.79 89 SER A CA 1
ATOM 2139 C C . SER E 5 89 ? 0.733 -18.856 15.477 1.00 49.83 89 SER A C 1
ATOM 2140 O O . SER E 5 89 ? -0.229 -19.206 14.788 1.00 53.55 89 SER A O 1
ATOM 2143 N N . ARG E 5 90 ? 0.611 -18.358 16.704 1.00 49.99 90 ARG A N 1
ATOM 2144 C CA . ARG E 5 90 ? -0.683 -18.241 17.360 1.00 51.31 90 ARG A CA 1
ATOM 2145 C C . ARG E 5 90 ? -1.661 -17.269 16.722 1.00 50.28 90 ARG A C 1
ATOM 2146 O O . ARG E 5 90 ? -2.865 -17.447 16.836 1.00 50.75 90 ARG A O 1
ATOM 2154 N N . VAL E 5 91 ? -1.157 -16.253 16.037 1.00 50.78 91 VAL A N 1
ATOM 2155 C CA . VAL E 5 91 ? -2.042 -15.255 15.456 1.00 49.68 91 VAL A CA 1
ATOM 2156 C C . VAL E 5 91 ? -2.075 -15.232 13.946 1.00 50.18 91 VAL A C 1
ATOM 2157 O O . VAL E 5 91 ? -2.767 -14.406 13.361 1.00 50.66 91 VAL A O 1
ATOM 2161 N N . GLU E 5 92 ? -1.346 -16.140 13.309 1.00 52.46 92 GLU A N 1
ATOM 2162 C CA . GLU E 5 92 ? -1.284 -16.141 11.853 1.00 54.74 92 GLU A CA 1
ATOM 2163 C C . GLU E 5 92 ? -2.626 -16.354 11.164 1.00 54.94 92 GLU A C 1
ATOM 2164 O O . GLU E 5 92 ? -2.920 -15.697 10.168 1.00 54.16 92 GLU A O 1
ATOM 2170 N N A ASN E 5 93 ? -3.426 -17.259 11.716 0.50 56.32 93 ASN A N 1
ATOM 2171 N N B ASN E 5 93 ? -3.455 -17.262 11.673 0.50 56.40 93 ASN A N 1
ATOM 2172 C CA A ASN E 5 93 ? -4.734 -17.583 11.166 0.50 57.78 93 ASN A CA 1
ATOM 2173 C CA B ASN E 5 93 ? -4.755 -17.477 11.041 0.50 57.90 93 ASN A CA 1
ATOM 2174 C C A ASN E 5 93 ? -5.864 -16.910 11.944 0.50 58.20 93 ASN A C 1
ATOM 2175 C C B ASN E 5 93 ? -5.885 -16.815 11.830 0.50 58.26 93 ASN A C 1
ATOM 2176 O O A ASN E 5 93 ? -7.014 -17.341 11.880 0.50 58.09 93 ASN A O 1
ATOM 2177 O O B ASN E 5 93 ? -7.051 -17.174 11.678 0.50 58.24 93 ASN A O 1
ATOM 2186 N N . ALA E 5 94 ? -5.534 -15.850 12.677 1.00 58.34 94 ALA A N 1
ATOM 2187 C CA . ALA E 5 94 ? -6.532 -15.128 13.460 1.00 58.70 94 ALA A CA 1
ATOM 2188 C C . ALA E 5 94 ? -7.365 -14.306 12.487 1.00 59.59 94 ALA A C 1
ATOM 2189 O O . ALA E 5 94 ? -7.191 -14.403 11.281 1.00 59.54 94 ALA A O 1
ATOM 2191 N N . SER E 5 95 ? -8.281 -13.503 13.003 1.00 61.47 95 SER A N 1
ATOM 2192 C CA . SER E 5 95 ? -9.089 -12.656 12.139 1.00 63.33 95 SER A CA 1
ATOM 2193 C C . SER E 5 95 ? -9.623 -11.511 12.973 1.00 62.53 95 SER A C 1
ATOM 2194 O O . SER E 5 95 ? -10.238 -11.723 14.014 1.00 63.45 95 SER A O 1
ATOM 2197 N N . PRO E 5 96 ? -9.377 -10.277 12.526 1.00 63.24 96 PRO A N 1
ATOM 2198 C CA . PRO E 5 96 ? -9.809 -9.048 13.197 1.00 64.18 96 PRO A CA 1
ATOM 2199 C C . PRO E 5 96 ? -11.237 -9.089 13.727 1.00 64.53 96 PRO A C 1
ATOM 2200 O O . PRO E 5 96 ? -12.187 -9.120 12.952 1.00 65.40 96 PRO A O 1
ATOM 2204 N N . LYS E 5 97 ? -11.369 -9.081 15.053 1.00 64.70 97 LYS A N 1
ATOM 2205 C CA . LYS E 5 97 ? -12.671 -9.114 15.718 1.00 65.04 97 LYS A CA 1
ATOM 2206 C C . LYS E 5 97 ? -13.143 -7.705 16.047 1.00 64.75 97 LYS A C 1
ATOM 2207 O O . LYS E 5 97 ? -13.169 -6.890 15.099 1.00 66.65 97 LYS A O 1
ATOM 2209 N N . MET F 6 1 ? 17.362 -7.441 29.476 1.00 54.41 1 MET B N 1
ATOM 2210 C CA . MET F 6 1 ? 16.493 -8.036 30.531 1.00 55.79 1 MET B CA 1
ATOM 2211 C C . MET F 6 1 ? 15.555 -9.119 29.970 1.00 55.95 1 MET B C 1
ATOM 2212 O O . MET F 6 1 ? 14.799 -8.859 29.028 1.00 54.64 1 MET B O 1
ATOM 2217 N N . THR F 6 2 ? 15.615 -10.327 30.544 1.00 54.42 2 THR B N 1
ATOM 2218 C CA . THR F 6 2 ? 14.755 -11.446 30.123 1.00 52.64 2 THR B CA 1
ATOM 2219 C C . THR F 6 2 ? 13.492 -11.465 30.976 1.00 50.91 2 THR B C 1
ATOM 2220 O O . THR F 6 2 ? 13.386 -10.709 31.939 1.00 51.03 2 THR B O 1
ATOM 2224 N N . LYS F 6 3 ? 12.544 -12.335 30.635 1.00 50.01 3 LYS B N 1
ATOM 2225 C CA . LYS F 6 3 ? 11.297 -12.429 31.391 1.00 50.00 3 LYS B CA 1
ATOM 2226 C C . LYS F 6 3 ? 11.536 -12.791 32.857 1.00 49.77 3 LYS B C 1
ATOM 2227 O O . LYS F 6 3 ? 10.899 -12.222 33.742 1.00 49.60 3 LYS B O 1
ATOM 2233 N N . SER F 6 4 ? 12.458 -13.717 33.120 1.00 49.06 4 SER B N 1
ATOM 2234 C CA . SER F 6 4 ? 12.737 -14.106 34.495 1.00 50.11 4 SER B CA 1
ATOM 2235 C C . SER F 6 4 ? 13.371 -12.928 35.233 1.00 51.70 4 SER B C 1
ATOM 2236 O O . SER F 6 4 ? 12.998 -12.632 36.371 1.00 51.42 4 SER B O 1
ATOM 2239 N N . GLU F 6 5 ? 14.314 -12.241 34.587 1.00 50.89 5 GLU B N 1
ATOM 2240 C CA . GLU F 6 5 ? 14.946 -11.086 35.219 1.00 51.57 5 GLU B CA 1
ATOM 2241 C C . GLU F 6 5 ? 13.902 -10.006 35.534 1.00 51.66 5 GLU B C 1
ATOM 2242 O O . GLU F 6 5 ? 14.002 -9.319 36.549 1.00 51.23 5 GLU B O 1
ATOM 2248 N N . LEU F 6 6 ? 12.898 -9.861 34.671 1.00 52.12 6 LEU B N 1
ATOM 2249 C CA . LEU F 6 6 ? 11.832 -8.877 34.897 1.00 51.96 6 LEU B CA 1
ATOM 2250 C C . LEU F 6 6 ? 11.070 -9.280 36.157 1.00 52.69 6 LEU B C 1
ATOM 2251 O O . LEU F 6 6 ? 10.816 -8.458 37.044 1.00 50.42 6 LEU B O 1
ATOM 2256 N N . ILE F 6 7 ? 10.711 -10.558 36.229 1.00 54.25 7 ILE B N 1
ATOM 2257 C CA . ILE F 6 7 ? 9.994 -11.090 37.381 1.00 53.98 7 ILE B CA 1
ATOM 2258 C C . ILE F 6 7 ? 10.824 -10.837 38.648 1.00 54.49 7 ILE B C 1
ATOM 2259 O O . ILE F 6 7 ? 10.290 -10.423 39.675 1.00 55.07 7 ILE B O 1
ATOM 2264 N N . GLU F 6 8 ? 12.131 -11.065 38.568 1.00 55.89 8 GLU B N 1
ATOM 2265 C CA . GLU F 6 8 ? 12.998 -10.846 39.726 1.00 57.27 8 GLU B CA 1
ATOM 2266 C C . GLU F 6 8 ? 12.910 -9.384 40.179 1.00 57.11 8 GLU B C 1
ATOM 2267 O O . GLU F 6 8 ? 12.780 -9.108 41.362 1.00 56.79 8 GLU B O 1
ATOM 2273 N N . ARG F 6 9 ? 12.960 -8.445 39.237 1.00 57.54 9 ARG B N 1
ATOM 2274 C CA . ARG F 6 9 ? 12.874 -7.030 39.588 1.00 57.02 9 ARG B CA 1
ATOM 2275 C C . ARG F 6 9 ? 11.522 -6.659 40.193 1.00 56.82 9 ARG B C 1
ATOM 2276 O O . ARG F 6 9 ? 11.460 -5.908 41.167 1.00 57.06 9 ARG B O 1
ATOM 2284 N N . LEU F 6 10 ? 10.438 -7.170 39.617 1.00 56.58 10 LEU B N 1
ATOM 2285 C CA . LEU F 6 10 ? 9.109 -6.873 40.140 1.00 57.29 10 LEU B CA 1
ATOM 2286 C C . LEU F 6 10 ? 8.966 -7.435 41.555 1.00 58.93 10 LEU B C 1
ATOM 2287 O O . LEU F 6 10 ? 8.490 -6.749 42.462 1.00 58.57 10 LEU B O 1
ATOM 2292 N N . ALA F 6 11 ? 9.393 -8.678 41.742 1.00 59.09 11 ALA B N 1
ATOM 2293 C CA . ALA F 6 11 ? 9.319 -9.310 43.052 1.00 62.56 11 ALA B CA 1
ATOM 2294 C C . ALA F 6 11 ? 9.934 -8.400 44.122 1.00 63.21 11 ALA B C 1
ATOM 2295 O O . ALA F 6 11 ? 9.285 -8.074 45.112 1.00 63.08 11 ALA B O 1
ATOM 2297 N N . THR F 6 12 ? 11.179 -7.984 43.910 1.00 65.24 12 THR B N 1
ATOM 2298 C CA . THR F 6 12 ? 11.869 -7.115 44.857 1.00 67.40 12 THR B CA 1
ATOM 2299 C C . THR F 6 12 ? 11.068 -5.852 45.198 1.00 69.29 12 THR B C 1
ATOM 2300 O O . THR F 6 12 ? 10.968 -5.471 46.365 1.00 69.07 12 THR B O 1
ATOM 2304 N N . GLN F 6 13 ? 10.497 -5.208 44.182 1.00 70.54 13 GLN B N 1
ATOM 2305 C CA . GLN F 6 13 ? 9.707 -3.993 44.384 1.00 71.87 13 GLN B CA 1
ATOM 2306 C C . GLN F 6 13 ? 8.344 -4.238 45.027 1.00 72.61 13 GLN B C 1
ATOM 2307 O O . GLN F 6 13 ? 7.811 -3.373 45.719 1.00 72.78 13 GLN B O 1
ATOM 2313 N N . GLN F 6 14 ? 7.775 -5.413 44.791 1.00 74.24 14 GLN B N 1
ATOM 2314 C CA . GLN F 6 14 ? 6.479 -5.749 45.367 1.00 75.80 14 GLN B CA 1
ATOM 2315 C C . GLN F 6 14 ? 6.703 -6.745 46.495 1.00 77.22 14 GLN B C 1
ATOM 2316 O O . GLN F 6 14 ? 6.288 -7.904 46.412 1.00 78.17 14 GLN B O 1
ATOM 2322 N N . SER F 6 15 ? 7.372 -6.276 47.547 1.00 78.11 15 SER B N 1
ATOM 2323 C CA . SER F 6 15 ? 7.688 -7.101 48.709 1.00 78.95 15 SER B CA 1
ATOM 2324 C C . SER F 6 15 ? 6.445 -7.635 49.416 1.00 78.79 15 SER B C 1
ATOM 2325 O O . SER F 6 15 ? 6.502 -8.677 50.077 1.00 78.06 15 SER B O 1
ATOM 2328 N N . HIS F 6 16 ? 5.326 -6.927 49.274 1.00 78.83 16 HIS B N 1
ATOM 2329 C CA . HIS F 6 16 ? 4.076 -7.345 49.902 1.00 78.76 16 HIS B CA 1
ATOM 2330 C C . HIS F 6 16 ? 3.415 -8.519 49.179 1.00 77.87 16 HIS B C 1
ATOM 2331 O O . HIS F 6 16 ? 2.493 -9.147 49.703 1.00 77.15 16 HIS B O 1
ATOM 2338 N N . ILE F 6 17 ? 3.901 -8.815 47.977 1.00 76.88 17 ILE B N 1
ATOM 2339 C CA . ILE F 6 17 ? 3.380 -9.921 47.178 1.00 74.96 17 ILE B CA 1
ATOM 2340 C C . ILE F 6 17 ? 4.429 -11.029 47.135 1.00 73.07 17 ILE B C 1
ATOM 2341 O O . ILE F 6 17 ? 5.608 -10.763 46.906 1.00 73.07 17 ILE B O 1
ATOM 2346 N N . PRO F 6 18 ? 4.015 -12.285 47.362 1.00 71.05 18 PRO B N 1
ATOM 2347 C CA . PRO F 6 18 ? 4.950 -13.416 47.336 1.00 70.03 18 PRO B CA 1
ATOM 2348 C C . PRO F 6 18 ? 5.596 -13.578 45.956 1.00 68.15 18 PRO B C 1
ATOM 2349 O O . PRO F 6 18 ? 4.903 -13.619 44.939 1.00 68.78 18 PRO B O 1
ATOM 2353 N N . ALA F 6 19 ? 6.920 -13.672 45.930 1.00 66.32 19 ALA B N 1
ATOM 2354 C CA . ALA F 6 19 ? 7.660 -13.822 44.683 1.00 64.86 19 ALA B CA 1
ATOM 2355 C C . ALA F 6 19 ? 6.939 -14.744 43.711 1.00 65.24 19 ALA B C 1
ATOM 2356 O O . ALA F 6 19 ? 6.873 -14.472 42.507 1.00 64.28 19 ALA B O 1
ATOM 2358 N N . LYS F 6 20 ? 6.385 -15.829 44.243 1.00 63.87 20 LYS B N 1
ATOM 2359 C CA . LYS F 6 20 ? 5.679 -16.808 43.427 1.00 62.52 20 LYS B CA 1
ATOM 2360 C C . LYS F 6 20 ? 4.495 -16.201 42.700 1.00 61.32 20 LYS B C 1
ATOM 2361 O O . LYS F 6 20 ? 4.298 -16.454 41.513 1.00 59.96 20 LYS B O 1
ATOM 2367 N N . THR F 6 21 ? 3.703 -15.410 43.415 1.00 59.25 21 THR B N 1
ATOM 2368 C CA . THR F 6 21 ? 2.536 -14.775 42.823 1.00 59.36 21 THR B CA 1
ATOM 2369 C C . THR F 6 21 ? 2.936 -13.808 41.705 1.00 57.28 21 THR B C 1
ATOM 2370 O O . THR F 6 21 ? 2.276 -13.737 40.670 1.00 57.02 21 THR B O 1
ATOM 2374 N N . VAL F 6 22 ? 4.022 -13.073 41.918 1.00 56.01 22 VAL B N 1
ATOM 2375 C CA . VAL F 6 22 ? 4.508 -12.139 40.912 1.00 54.91 22 VAL B CA 1
ATOM 2376 C C . VAL F 6 22 ? 4.826 -12.921 39.645 1.00 54.55 22 VAL B C 1
ATOM 2377 O O . VAL F 6 22 ? 4.416 -12.538 38.553 1.00 52.73 22 VAL B O 1
ATOM 2381 N N . GLU F 6 23 ? 5.552 -14.025 39.800 1.00 54.96 23 GLU B N 1
ATOM 2382 C CA . GLU F 6 23 ? 5.910 -14.841 38.650 1.00 57.05 23 GLU B CA 1
ATOM 2383 C C . GLU F 6 23 ? 4.663 -15.365 37.948 1.00 55.98 23 GLU B C 1
ATOM 2384 O O . GLU F 6 23 ? 4.593 -15.366 36.721 1.00 54.78 23 GLU B O 1
ATOM 2390 N N . ASP F 6 24 ? 3.677 -15.813 38.724 1.00 54.26 24 ASP B N 1
ATOM 2391 C CA . ASP F 6 24 ? 2.445 -16.325 38.133 1.00 53.74 24 ASP B CA 1
ATOM 2392 C C . ASP F 6 24 ? 1.680 -15.195 37.445 1.00 51.64 24 ASP B C 1
ATOM 2393 O O . ASP F 6 24 ? 1.022 -15.410 36.433 1.00 51.65 24 ASP B O 1
ATOM 2398 N N . ALA F 6 25 ? 1.754 -13.996 38.017 1.00 50.48 25 ALA B N 1
ATOM 2399 C CA . ALA F 6 25 ? 1.056 -12.835 37.477 1.00 49.91 25 ALA B CA 1
ATOM 2400 C C . ALA F 6 25 ? 1.619 -12.402 36.128 1.00 49.57 25 ALA B C 1
ATOM 2401 O O . ALA F 6 25 ? 0.873 -12.041 35.213 1.00 49.28 25 ALA B O 1
ATOM 2403 N N . VAL F 6 26 ? 2.943 -12.426 36.018 1.00 49.70 26 VAL B N 1
ATOM 2404 C CA . VAL F 6 26 ? 3.603 -12.024 34.787 1.00 49.33 26 VAL B CA 1
ATOM 2405 C C . VAL F 6 26 ? 3.275 -13.019 33.694 1.00 49.51 26 VAL B C 1
ATOM 2406 O O . VAL F 6 26 ? 2.959 -12.636 32.567 1.00 51.22 26 VAL B O 1
ATOM 2410 N N . LYS F 6 27 ? 3.345 -14.302 34.022 1.00 48.82 27 LYS B N 1
ATOM 2411 C CA . LYS F 6 27 ? 3.035 -15.310 33.029 1.00 49.92 27 LYS B CA 1
ATOM 2412 C C . LYS F 6 27 ? 1.579 -15.148 32.596 1.00 48.46 27 LYS B C 1
ATOM 2413 O O . LYS F 6 27 ? 1.268 -15.250 31.414 1.00 46.84 27 LYS B O 1
ATOM 2419 N N . GLU F 6 28 ? 0.690 -14.868 33.546 1.00 46.62 28 GLU B N 1
ATOM 2420 C CA . GLU F 6 28 ? -0.720 -14.681 33.222 1.00 46.28 28 GLU B CA 1
ATOM 2421 C C . GLU F 6 28 ? -0.970 -13.477 32.314 1.00 44.55 28 GLU B C 1
ATOM 2422 O O . GLU F 6 28 ? -1.779 -13.558 31.386 1.00 42.59 28 GLU B O 1
ATOM 2428 N N . MET F 6 29 ? -0.302 -12.357 32.592 1.00 43.63 29 MET B N 1
ATOM 2429 C CA . MET F 6 29 ? -0.495 -11.152 31.781 1.00 43.60 29 MET B CA 1
ATOM 2430 C C . MET F 6 29 ? -0.030 -11.382 30.351 1.00 40.59 29 MET B C 1
ATOM 2431 O O . MET F 6 29 ? -0.702 -10.989 29.400 1.00 42.04 29 MET B O 1
ATOM 2436 N N . LEU F 6 30 ? 1.113 -12.031 30.195 1.00 43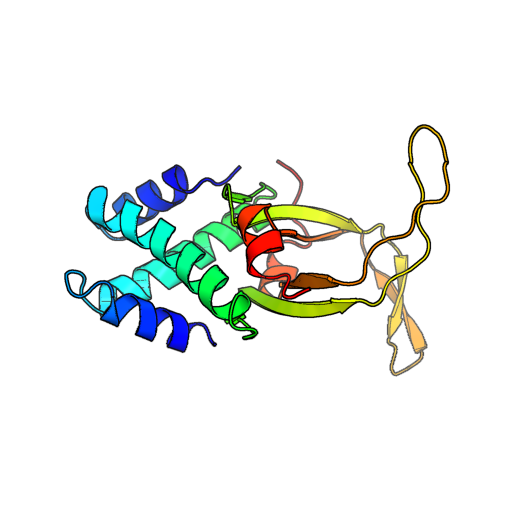.61 30 LEU B N 1
ATOM 2437 C CA . LEU F 6 30 ? 1.628 -12.285 28.856 1.00 44.38 30 LEU B CA 1
ATOM 2438 C C . LEU F 6 30 ? 0.706 -13.207 28.045 1.00 44.37 30 LEU B C 1
ATOM 2439 O O . LEU F 6 30 ? 0.556 -13.032 26.829 1.00 43.89 30 LEU B O 1
ATOM 2444 N N . GLU F 6 31 ? 0.071 -14.173 28.714 1.00 44.15 31 GLU B N 1
ATOM 2445 C CA . GLU F 6 31 ? -0.845 -15.090 28.027 1.00 42.58 31 GLU B CA 1
ATOM 2446 C C . GLU F 6 31 ? -2.122 -14.345 27.660 1.00 42.07 31 GLU B C 1
ATOM 2447 O O . GLU F 6 31 ? -2.719 -14.574 26.608 1.00 43.15 31 GLU B O 1
ATOM 2453 N N . HIS F 6 32 ? -2.545 -13.452 28.545 1.00 42.27 32 HIS B N 1
ATOM 2454 C CA . HIS F 6 32 ? -3.745 -12.670 28.307 1.00 41.70 32 HIS B CA 1
ATOM 2455 C C . HIS F 6 32 ? -3.494 -11.788 27.075 1.00 41.03 32 HIS B C 1
ATOM 2456 O O . HIS F 6 32 ? -4.385 -11.578 26.250 1.00 43.47 32 HIS B O 1
ATOM 2463 N N . MET F 6 33 ? -2.268 -11.289 26.941 1.00 40.60 33 MET B N 1
ATOM 2464 C CA . MET F 6 33 ? -1.924 -10.438 25.798 1.00 41.57 33 MET B CA 1
ATOM 2465 C C . MET F 6 33 ? -1.840 -11.274 24.531 1.00 39.78 33 MET B C 1
ATOM 2466 O O . MET F 6 33 ? -2.352 -10.883 23.495 1.00 36.68 33 MET B O 1
ATOM 2471 N N . ALA F 6 34 ? -1.210 -12.440 24.622 1.00 41.25 34 ALA B N 1
ATOM 2472 C CA . ALA F 6 34 ? -1.091 -13.303 23.449 1.00 40.97 34 ALA B CA 1
ATOM 2473 C C . ALA F 6 34 ? -2.473 -13.795 23.030 1.00 41.57 34 ALA B C 1
ATOM 2474 O O . ALA F 6 34 ? -2.842 -13.754 21.852 1.00 44.53 34 ALA B O 1
ATOM 2476 N N . SER F 6 35 ? -3.237 -14.264 24.007 1.00 43.18 35 SER B N 1
ATOM 2477 C CA . SER F 6 35 ? -4.573 -14.763 23.743 1.00 45.28 35 SER B CA 1
ATOM 2478 C C . SER F 6 35 ? -5.425 -13.681 23.074 1.00 45.57 35 SER B C 1
ATOM 2479 O O . SER F 6 35 ? -6.141 -13.951 22.104 1.00 46.48 35 SER B O 1
ATOM 2482 N N . THR F 6 36 ? -5.341 -12.453 23.578 1.00 45.17 36 THR B N 1
ATOM 2483 C CA . THR F 6 36 ? -6.109 -11.348 22.995 1.00 42.78 36 THR B CA 1
ATOM 2484 C C . THR F 6 36 ? -5.781 -11.207 21.506 1.00 44.17 36 THR B C 1
ATOM 2485 O O . THR F 6 36 ? -6.683 -11.090 20.664 1.00 44.78 36 THR B O 1
ATOM 2489 N N . LEU F 6 37 ? -4.489 -11.222 21.180 1.00 41.19 37 LEU B N 1
ATOM 2490 C CA . LEU F 6 37 ? -4.070 -11.093 19.790 1.00 41.77 37 LEU B CA 1
ATOM 2491 C C . LEU F 6 37 ? -4.531 -12.300 18.951 1.00 40.90 37 LEU B C 1
ATOM 2492 O O . LEU F 6 37 ? -4.985 -12.130 17.817 1.00 43.50 37 LEU B O 1
ATOM 2497 N N . ALA F 6 38 ? -4.438 -13.509 19.499 1.00 43.28 38 ALA B N 1
ATOM 2498 C CA . ALA F 6 38 ? -4.875 -14.691 18.743 1.00 46.50 38 ALA B CA 1
ATOM 2499 C C . ALA F 6 38 ? -6.375 -14.584 18.428 1.00 47.49 38 ALA B C 1
ATOM 2500 O O . ALA F 6 38 ? -6.837 -15.057 17.397 1.00 50.56 38 ALA B O 1
ATOM 2502 N N . GLN F 6 39 ? -7.130 -13.956 19.318 1.00 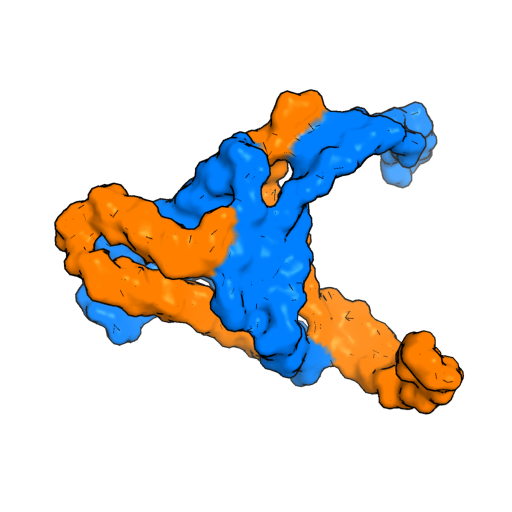49.43 39 GLN B N 1
ATOM 2503 C CA . GLN F 6 39 ? -8.560 -13.780 19.108 1.00 50.46 39 GLN B CA 1
ATOM 2504 C C . GLN F 6 39 ? -8.767 -12.655 18.107 1.00 50.68 39 GLN B C 1
ATOM 2505 O O . GLN F 6 39 ? -9.893 -12.274 17.791 1.00 51.88 39 GLN B O 1
ATOM 2511 N N . GLY F 6 40 ? -7.669 -12.106 17.612 1.00 51.12 40 GLY B N 1
ATOM 2512 C CA . GLY F 6 40 ? -7.782 -11.031 16.650 1.00 50.14 40 GLY B CA 1
ATOM 2513 C C . GLY F 6 40 ? -8.263 -9.716 17.227 1.00 48.74 40 GLY B C 1
ATOM 2514 O O . GLY F 6 40 ? -8.878 -8.930 16.522 1.00 49.51 40 GLY B O 1
ATOM 2515 N N . GLU F 6 41 ? -7.996 -9.481 18.508 1.00 50.10 41 GLU B N 1
ATOM 2516 C CA . GLU F 6 41 ? -8.377 -8.228 19.159 1.00 50.40 41 GLU B CA 1
ATOM 2517 C C . GLU F 6 41 ? -7.102 -7.424 19.515 1.00 48.84 41 GLU B C 1
ATOM 2518 O O . GLU F 6 41 ? -6.035 -8.005 19.768 1.00 46.74 41 GLU B O 1
ATOM 2524 N N A ARG F 6 42 ? -7.236 -6.101 19.556 0.30 46.97 42 ARG B N 1
ATOM 2525 N N B ARG F 6 42 ? -7.202 -6.097 19.537 0.70 47.24 42 ARG B N 1
ATOM 2526 C CA A ARG F 6 42 ? -6.120 -5.208 19.851 0.30 45.68 42 ARG B CA 1
ATOM 2527 C CA B ARG F 6 42 ? -6.027 -5.306 19.858 0.70 46.36 42 ARG B CA 1
ATOM 2528 C C A ARG F 6 42 ? -5.854 -4.974 21.336 0.30 44.83 42 ARG B C 1
ATOM 2529 C C B ARG F 6 42 ? -5.820 -5.034 21.335 0.70 45.15 42 ARG B C 1
ATOM 2530 O O A ARG F 6 42 ? -6.704 -5.240 22.184 0.30 44.93 42 ARG B O 1
ATOM 2531 O O B ARG F 6 42 ? -6.664 -5.333 22.174 0.70 44.97 42 ARG B O 1
ATOM 2546 N N . ILE F 6 43 ? -4.652 -4.491 21.639 1.00 44.80 43 ILE B N 1
ATOM 2547 C CA . ILE F 6 43 ? -4.266 -4.181 23.002 1.00 41.73 43 ILE B CA 1
ATOM 2548 C C . ILE F 6 43 ? -3.902 -2.703 22.989 1.00 42.25 43 ILE B C 1
ATOM 2549 O O . ILE F 6 43 ? -3.217 -2.251 22.077 1.00 41.22 43 ILE B O 1
ATOM 2554 N N . GLU F 6 44 ? -4.372 -1.945 23.978 1.00 43.08 44 GLU B N 1
ATOM 2555 C CA . GLU F 6 44 ? -4.053 -0.522 24.024 1.00 43.68 44 GLU B CA 1
ATOM 2556 C C . GLU F 6 44 ? -3.817 -0.036 25.447 1.00 43.23 44 GLU B C 1
ATOM 2557 O O . GLU F 6 44 ? -4.768 0.206 26.192 1.00 43.28 44 GLU B O 1
ATOM 2563 N N . ILE F 6 45 ? -2.539 0.091 25.799 1.00 43.19 45 ILE B N 1
ATOM 2564 C CA . ILE F 6 45 ? -2.086 0.542 27.114 1.00 43.48 45 ILE B CA 1
ATOM 2565 C C . ILE F 6 45 ? -1.562 1.975 26.962 1.00 44.77 45 ILE B C 1
ATOM 2566 O O . ILE F 6 45 ? -0.526 2.205 26.330 1.00 46.02 45 ILE B O 1
ATOM 2571 N N . ARG F 6 46 ? -2.284 2.937 27.520 1.00 46.14 46 ARG B N 1
ATOM 2572 C CA . ARG F 6 46 ? -1.893 4.337 27.402 1.00 46.72 46 ARG B CA 1
ATOM 2573 C C . ARG F 6 46 ? -0.544 4.610 28.071 1.00 47.25 46 ARG B C 1
ATOM 2574 O O . ARG F 6 46 ? -0.346 4.304 29.248 1.00 44.90 46 ARG B O 1
ATOM 2582 N N . GLY F 6 47 ? 0.384 5.177 27.304 1.00 45.32 47 GLY B N 1
ATOM 2583 C CA . GLY F 6 47 ? 1.697 5.477 27.840 1.00 46.75 47 GLY B CA 1
ATOM 2584 C C . GLY F 6 47 ? 2.720 4.379 27.626 1.00 45.49 47 GLY B C 1
ATOM 2585 O O . GLY F 6 47 ? 3.876 4.521 28.021 1.00 46.89 47 GLY B O 1
ATOM 2586 N N . PHE F 6 48 ? 2.302 3.276 27.011 1.00 43.70 48 PHE B N 1
ATOM 2587 C CA . PHE F 6 48 ? 3.218 2.174 26.743 1.00 43.13 48 PHE B CA 1
ATOM 2588 C C . PHE F 6 48 ? 3.155 1.926 25.236 1.00 44.13 48 PHE B C 1
ATOM 2589 O O . PHE F 6 48 ? 4.163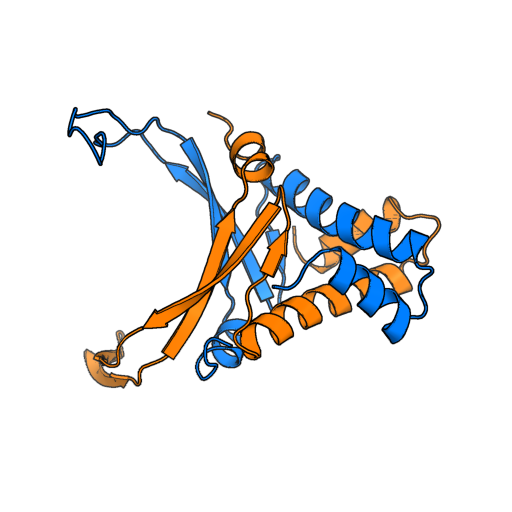 2.050 24.549 1.00 41.76 48 PHE B O 1
ATOM 2597 N N . GLY F 6 49 ? 1.959 1.622 24.727 1.00 41.75 49 GLY B N 1
ATOM 2598 C CA . GLY F 6 49 ? 1.793 1.390 23.303 1.00 40.15 49 GLY B CA 1
ATOM 2599 C C . GLY F 6 49 ? 0.556 0.564 23.011 1.00 38.10 49 GLY B C 1
ATOM 2600 O O . GLY F 6 49 ? -0.223 0.286 23.918 1.00 40.65 49 GLY B O 1
ATOM 2601 N N . SER F 6 50 ? 0.360 0.182 21.750 1.00 39.56 50 SER B N 1
ATOM 2602 C CA . SER F 6 50 ? -0.782 -0.641 21.377 1.00 41.17 50 SER B CA 1
ATOM 2603 C C . SER F 6 50 ? -0.332 -1.741 20.428 1.00 42.33 50 SER B C 1
ATOM 2604 O O . SER F 6 50 ? 0.588 -1.541 19.634 1.00 43.73 50 SER B O 1
ATOM 2607 N N . PHE F 6 51 ? -0.971 -2.904 20.519 1.00 39.86 51 PHE B N 1
ATOM 2608 C CA . PHE F 6 51 ? -0.628 -4.014 19.641 1.00 40.42 51 PHE B CA 1
ATOM 2609 C C . PHE F 6 51 ? -1.816 -4.275 18.735 1.00 40.44 51 PHE B C 1
ATOM 2610 O O . PHE F 6 51 ? -2.949 -4.310 19.202 1.00 41.68 51 PHE B O 1
ATOM 2618 N N . SER F 6 52 ? -1.556 -4.463 17.447 1.00 42.11 52 SER B N 1
ATOM 2619 C CA . SER F 6 52 ? -2.624 -4.724 16.494 1.00 41.30 52 SER B CA 1
ATOM 2620 C C . SER F 6 52 ? -2.173 -5.814 15.521 1.00 42.36 52 SER B C 1
ATOM 2621 O O . SER F 6 52 ? -1.032 -6.274 15.589 1.00 42.73 52 SER B O 1
ATOM 2624 N N . LEU F 6 53 ? -3.063 -6.252 14.636 1.00 40.48 53 LEU B N 1
ATOM 2625 C CA . LEU F 6 53 ? -2.698 -7.282 13.673 1.00 43.40 53 LEU B CA 1
ATOM 2626 C C . LEU F 6 53 ? -2.587 -6.696 12.295 1.00 43.18 53 LEU B C 1
ATOM 2627 O O . LEU F 6 53 ? -3.457 -5.931 11.870 1.00 45.70 53 LEU B O 1
ATOM 2632 N N . HIS F 6 54 ? -1.508 -7.035 11.596 1.00 40.58 54 HIS B N 1
ATOM 2633 C CA . HIS F 6 54 ? -1.338 -6.545 10.246 1.00 40.03 54 HIS B CA 1
ATOM 2634 C C . HIS F 6 54 ? -1.490 -7.709 9.293 1.00 40.32 54 HIS B C 1
ATOM 2635 O O . HIS F 6 54 ? -0.982 -8.807 9.535 1.00 39.49 54 HIS B O 1
ATOM 2642 N N . TYR F 6 55 ? -2.220 -7.459 8.215 1.00 39.55 55 TYR B N 1
ATOM 2643 C CA . TYR F 6 55 ? -2.480 -8.464 7.208 1.00 41.13 55 TYR B CA 1
ATOM 2644 C C . TYR F 6 55 ? -1.334 -8.572 6.208 1.00 43.46 55 TYR B C 1
ATOM 2645 O O . TYR F 6 55 ? -0.721 -7.568 5.845 1.00 43.40 55 TYR B O 1
ATOM 2654 N N . ARG F 6 56 ? -1.057 -9.798 5.773 1.00 44.68 56 ARG B N 1
ATOM 2655 C CA . ARG F 6 56 ? -0.035 -10.056 4.762 1.00 45.16 56 ARG B CA 1
ATOM 2656 C C . ARG F 6 56 ? -0.698 -10.850 3.616 1.00 46.23 56 ARG B C 1
ATOM 2657 O O . ARG F 6 56 ? -1.133 -11.994 3.807 1.00 46.37 56 ARG B O 1
ATOM 2665 N N . ALA F 6 57 ? -0.763 -10.247 2.431 1.00 46.41 57 ALA B N 1
ATOM 2666 C CA . ALA F 6 57 ? -1.372 -10.907 1.286 1.00 46.73 57 ALA B CA 1
ATOM 2667 C C . ALA F 6 57 ? -0.716 -12.261 0.971 1.00 48.20 57 ALA B C 1
ATOM 2668 O O . ALA F 6 57 ? 0.412 -12.536 1.388 1.00 48.65 57 ALA B O 1
ATOM 2670 N N . PRO F 6 58 ? -1.446 -13.154 0.281 1.00 47.72 58 PRO B N 1
ATOM 2671 C CA . PRO F 6 58 ? -0.853 -14.454 -0.055 1.00 44.38 58 PRO B CA 1
ATOM 2672 C C . PRO F 6 58 ? 0.234 -14.135 -1.089 1.00 43.90 58 PRO B C 1
ATOM 2673 O O . PRO F 6 58 ? 0.143 -13.122 -1.792 1.00 39.67 58 PRO B O 1
ATOM 2677 N N . ARG F 6 59 ? 1.258 -14.971 -1.179 1.00 40.08 59 ARG B N 1
ATOM 2678 C CA . ARG F 6 59 ? 2.307 -14.705 -2.158 1.00 41.39 59 ARG B CA 1
ATOM 2679 C C . ARG F 6 59 ? 3.203 -15.903 -2.421 1.00 40.07 59 ARG B C 1
ATOM 2680 O O . ARG F 6 59 ? 3.303 -16.833 -1.605 1.00 39.40 59 ARG B O 1
ATOM 2688 N N . THR F 6 60 ? 3.845 -15.862 -3.584 1.00 40.71 60 THR B N 1
ATOM 2689 C CA . THR F 6 60 ? 4.778 -16.897 -3.989 1.00 41.99 60 THR B CA 1
ATOM 2690 C C . THR F 6 60 ? 6.120 -16.471 -3.387 1.00 43.11 60 THR B C 1
ATOM 2691 O O . THR F 6 60 ? 6.749 -15.515 -3.854 1.00 41.22 60 THR B O 1
ATOM 2695 N N . GLY F 6 61 ? 6.522 -17.160 -2.326 1.00 43.60 61 GLY B N 1
ATOM 2696 C CA . GLY F 6 61 ? 7.783 -16.858 -1.668 1.00 44.09 61 GLY B CA 1
ATOM 2697 C C . GLY F 6 61 ? 8.887 -17.803 -2.112 1.00 44.86 61 GLY B C 1
ATOM 2698 O O . GLY F 6 61 ? 8.761 -18.492 -3.127 1.00 44.35 61 GLY B O 1
ATOM 2699 N N . ARG F 6 62 ? 9.964 -17.854 -1.334 1.00 45.43 62 ARG B N 1
ATOM 2700 C CA . ARG F 6 62 ? 11.101 -18.702 -1.653 1.00 46.65 62 ARG B CA 1
ATOM 2701 C C . ARG F 6 62 ? 11.758 -19.256 -0.402 1.00 46.69 62 ARG B C 1
ATOM 2702 O O . ARG F 6 62 ? 11.698 -18.638 0.665 1.00 44.69 62 ARG B O 1
ATOM 2710 N N . ASN F 6 63 ? 12.366 -20.429 -0.543 1.00 45.16 63 ASN B N 1
ATOM 2711 C CA . ASN F 6 63 ? 13.143 -21.026 0.535 1.00 45.22 63 ASN B CA 1
ATOM 2712 C C . ASN F 6 63 ? 14.447 -20.280 0.236 1.00 43.66 63 ASN B C 1
ATOM 2713 O O . ASN F 6 63 ? 15.144 -20.613 -0.716 1.00 44.01 63 ASN B O 1
ATOM 2718 N N . PRO F 6 64 ? 14.781 -19.251 1.024 1.00 44.01 64 PRO B N 1
ATOM 2719 C CA . PRO F 6 64 ? 16.013 -18.486 0.779 1.00 43.42 64 PRO B CA 1
ATOM 2720 C C . PRO F 6 64 ? 17.299 -19.312 0.643 1.00 46.89 64 PRO B C 1
ATOM 2721 O O . PRO F 6 64 ? 18.281 -18.868 0.033 1.00 45.13 64 PRO B O 1
ATOM 2725 N N . LYS F 6 65 ? 17.297 -20.518 1.192 1.00 48.41 65 LYS B N 1
ATOM 2726 C CA . LYS F 6 65 ? 18.484 -21.350 1.101 1.00 52.16 65 LYS B CA 1
ATOM 2727 C C . LYS F 6 65 ? 18.618 -22.052 -0.249 1.00 51.75 65 LYS B C 1
ATOM 2728 O O . LYS F 6 65 ? 19.705 -22.077 -0.824 1.00 50.49 65 LYS B O 1
ATOM 2734 N N . THR F 6 66 ? 17.521 -22.606 -0.759 1.00 49.87 66 THR B N 1
ATOM 2735 C CA . THR F 6 66 ? 17.568 -23.322 -2.027 1.00 48.08 66 THR B CA 1
ATOM 2736 C C . THR F 6 66 ? 17.054 -22.528 -3.204 1.00 47.02 66 THR B C 1
ATOM 2737 O O . THR F 6 66 ? 17.354 -22.854 -4.343 1.00 48.15 66 THR B O 1
ATOM 2741 N N . GLY F 6 67 ? 16.270 -21.494 -2.937 1.00 47.4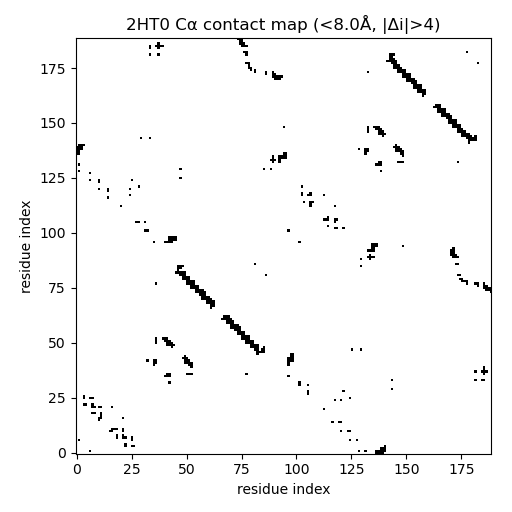0 67 GLY B N 1
ATOM 2742 C CA . GLY F 6 67 ? 15.713 -20.702 -4.020 1.00 47.12 67 GLY B CA 1
ATOM 2743 C C . GLY F 6 67 ? 14.401 -21.269 -4.558 1.00 46.04 67 GLY B C 1
ATOM 2744 O O . GLY F 6 67 ? 13.799 -20.687 -5.465 1.00 44.58 67 GLY B O 1
ATOM 2745 N N . ASP F 6 68 ? 13.965 -22.406 -4.014 1.00 47.54 68 ASP B N 1
ATOM 2746 C CA . ASP F 6 68 ? 12.711 -23.031 -4.447 1.00 50.96 68 ASP B CA 1
ATOM 2747 C C . ASP F 6 68 ? 11.494 -22.194 -4.082 1.00 51.23 68 ASP B C 1
ATOM 2748 O O . ASP F 6 68 ? 11.420 -21.657 -2.982 1.00 49.96 68 ASP B O 1
ATOM 2753 N N . LYS F 6 69 ? 10.541 -22.094 -5.003 1.00 51.80 69 LYS B N 1
ATOM 2754 C CA . LYS F 6 69 ? 9.311 -21.347 -4.745 1.00 54.42 69 LYS B CA 1
ATOM 2755 C C . LYS F 6 69 ? 8.477 -22.047 -3.678 1.00 53.05 69 LYS B C 1
ATOM 2756 O O . LYS F 6 69 ? 8.494 -23.274 -3.552 1.00 54.29 69 LYS B O 1
ATOM 2762 N N . VAL F 6 70 ? 7.763 -21.259 -2.890 1.00 53.18 70 VAL B N 1
ATOM 2763 C CA . VAL F 6 70 ? 6.873 -21.818 -1.885 1.00 52.06 70 VAL B CA 1
ATOM 2764 C C . VAL F 6 70 ? 5.630 -20.947 -1.915 1.00 51.54 70 VAL B C 1
ATOM 2765 O O . VAL F 6 70 ? 5.734 -19.719 -1.979 1.00 50.40 70 VAL B O 1
ATOM 2769 N N . GLU F 6 71 ? 4.457 -21.575 -1.909 1.00 51.44 71 GLU B N 1
ATOM 2770 C CA . GLU F 6 71 ? 3.215 -20.811 -1.924 1.00 52.78 71 GLU B CA 1
ATOM 2771 C C . GLU F 6 71 ? 2.780 -20.490 -0.511 1.00 49.70 71 GLU B C 1
ATOM 2772 O O . GLU F 6 71 ? 2.535 -21.384 0.293 1.00 50.15 71 GLU B O 1
ATOM 2778 N N . LEU F 6 72 ? 2.692 -19.204 -0.209 1.00 48.65 72 LEU B N 1
ATOM 2779 C CA . LEU F 6 72 ? 2.303 -18.785 1.130 1.00 48.38 72 LEU B CA 1
ATOM 2780 C C . LEU F 6 72 ? 0.905 -18.179 1.178 1.00 46.72 72 LEU B C 1
ATOM 2781 O O . LEU F 6 72 ? 0.536 -17.356 0.338 1.00 45.66 72 LEU B O 1
ATOM 2786 N N . GLU F 6 73 ? 0.140 -18.574 2.188 1.00 50.66 73 GLU B N 1
ATOM 2787 C CA . GLU F 6 73 ? -1.229 -18.089 2.337 1.00 52.77 73 GLU B CA 1
ATOM 2788 C C . GLU F 6 73 ? -1.283 -16.738 3.012 1.00 51.25 73 GLU B C 1
ATOM 2789 O O . GLU F 6 73 ? -0.326 -16.326 3.667 1.00 49.62 73 GLU B O 1
ATOM 2795 N N . GLY F 6 74 ? -2.408 -16.051 2.849 1.00 48.48 74 GLY B N 1
ATOM 2796 C CA . GLY F 6 74 ? -2.574 -14.773 3.513 1.00 46.25 74 GLY B CA 1
ATOM 2797 C C . GLY F 6 74 ? -2.494 -15.052 5.006 1.00 45.27 74 GLY B C 1
ATOM 2798 O O . GLY F 6 74 ? -2.704 -16.188 5.448 1.00 41.67 74 GLY B O 1
ATOM 2799 N N . LYS F 6 75 ? -2.157 -14.035 5.793 1.00 44.66 75 LYS B N 1
ATOM 2800 C CA . LYS F 6 75 ? -2.045 -14.220 7.229 1.00 41.91 75 LYS B CA 1
ATOM 2801 C C . LYS F 6 75 ? -2.005 -12.895 7.937 1.00 40.73 75 LYS B C 1
ATOM 2802 O O . LYS F 6 75 ? -2.041 -11.830 7.310 1.00 43.64 75 LYS B O 1
ATOM 2808 N N . TYR F 6 76 ? -1.924 -12.978 9.256 1.00 39.66 76 TYR B N 1
ATOM 2809 C CA . TYR F 6 76 ? -1.870 -11.803 10.103 1.00 40.20 76 TYR B CA 1
ATOM 2810 C C . TYR F 6 76 ? -0.642 -11.920 10.980 1.00 40.01 76 TYR B C 1
ATOM 2811 O O . TYR F 6 76 ? -0.272 -13.024 11.393 1.00 40.49 76 TYR B O 1
ATOM 2820 N N . VAL F 6 77 ? 0.001 -10.787 11.242 1.00 39.69 77 VAL B N 1
ATOM 2821 C CA . VAL F 6 77 ? 1.182 -10.779 12.102 1.00 39.46 77 VAL B CA 1
ATOM 2822 C C . VAL F 6 77 ? 1.036 -9.671 13.130 1.00 39.13 77 VAL B C 1
ATOM 2823 O O . VAL F 6 77 ? 0.502 -8.598 12.832 1.00 42.17 77 VAL B O 1
ATOM 2827 N N . PRO F 6 78 ? 1.504 -9.916 14.359 1.00 39.12 78 PRO B N 1
ATOM 2828 C CA . PRO F 6 78 ? 1.426 -8.930 15.437 1.00 38.53 78 PRO B CA 1
ATOM 2829 C C . PRO F 6 78 ? 2.200 -7.678 15.045 1.00 41.44 78 PRO B C 1
ATOM 2830 O O . PRO F 6 78 ? 3.163 -7.747 14.278 1.00 39.35 78 PRO B O 1
ATOM 2834 N N . HIS F 6 79 ? 1.774 -6.539 15.572 1.00 41.37 79 HIS B N 1
ATOM 2835 C CA . HIS F 6 79 ? 2.450 -5.285 15.323 1.00 40.97 79 HIS B CA 1
ATOM 2836 C C . HIS F 6 79 ? 2.322 -4.390 16.551 1.00 42.77 79 HIS B C 1
ATOM 2837 O O . HIS F 6 79 ? 1.227 -4.238 17.117 1.00 42.34 79 HIS B O 1
ATOM 2844 N N . PHE F 6 80 ? 3.442 -3.794 16.947 1.00 40.32 80 PHE B N 1
ATOM 2845 C CA . PHE F 6 80 ? 3.476 -2.916 18.103 1.00 41.41 80 PHE B CA 1
ATOM 2846 C C . PHE F 6 80 ? 3.770 -1.477 17.726 1.00 42.85 80 PHE B C 1
ATOM 2847 O O . PHE F 6 80 ? 4.688 -1.189 16.944 1.00 40.61 80 PHE B O 1
ATOM 2855 N N . LYS F 6 81 ? 2.994 -0.582 18.318 1.00 42.56 81 LYS B N 1
ATOM 2856 C CA . LYS F 6 81 ? 3.161 0.836 18.111 1.00 45.05 81 LYS B CA 1
ATOM 2857 C C . LYS F 6 81 ? 3.395 1.457 19.483 1.00 44.77 81 LYS B C 1
ATOM 2858 O O . LYS F 6 81 ? 2.467 1.586 20.276 1.00 43.15 81 LYS B O 1
ATOM 2864 N N . PRO F 6 82 ? 4.652 1.820 19.793 1.00 45.94 82 PRO B N 1
ATOM 2865 C CA . PRO F 6 82 ? 5.003 2.434 21.079 1.00 47.20 82 PRO B CA 1
ATOM 2866 C C . PRO F 6 82 ? 4.261 3.744 21.364 1.00 48.08 82 PRO B C 1
ATOM 2867 O O . PRO F 6 82 ? 4.038 4.555 20.458 1.00 47.58 82 PRO B O 1
ATOM 2871 N N . GLY F 6 83 ? 3.888 3.936 22.628 1.00 48.71 83 GLY B N 1
ATOM 2872 C CA . GLY F 6 83 ? 3.160 5.127 23.045 1.00 52.26 83 GLY B CA 1
ATOM 2873 C C . GLY F 6 83 ? 4.010 6.358 23.329 1.00 53.55 83 GLY B C 1
ATOM 2874 O O . GLY F 6 83 ? 5.235 6.273 23.436 1.00 54.49 83 GLY B O 1
ATOM 2875 N N . LYS F 6 84 ? 3.349 7.505 23.473 1.00 55.09 84 LYS B N 1
ATOM 2876 C CA . LYS F 6 84 ? 4.047 8.764 23.704 1.00 56.05 84 LYS B CA 1
ATOM 2877 C C . LYS F 6 84 ? 5.083 8.717 24.823 1.00 55.25 84 LYS B C 1
ATOM 2878 O O . LYS F 6 84 ? 6.261 8.963 24.575 1.00 55.97 84 LYS B O 1
ATOM 2884 N N . GLU F 6 85 ? 4.654 8.394 26.042 1.00 53.13 85 GLU B N 1
ATOM 2885 C CA . GLU F 6 85 ? 5.576 8.339 27.169 1.00 51.77 85 GLU B CA 1
ATOM 2886 C C . GLU F 6 85 ? 6.756 7.421 26.885 1.00 52.32 85 GLU B C 1
ATOM 2887 O O . GLU F 6 85 ? 7.894 7.741 27.222 1.00 49.92 85 GLU B O 1
ATOM 2893 N N . LEU F 6 86 ? 6.486 6.278 26.262 1.00 51.13 86 LEU B N 1
ATOM 2894 C CA . LEU F 6 86 ? 7.550 5.339 25.956 1.00 51.50 86 LEU B CA 1
ATOM 2895 C C . LEU F 6 86 ? 8.473 5.886 24.867 1.00 52.80 86 LEU B C 1
ATOM 2896 O O . LEU F 6 86 ? 9.689 5.731 24.957 1.00 52.58 86 LEU B O 1
ATOM 2901 N N . ARG F 6 87 ? 7.906 6.521 23.842 1.00 54.41 87 ARG B N 1
ATOM 2902 C CA . ARG F 6 87 ? 8.738 7.073 22.769 1.00 56.53 87 ARG B CA 1
ATOM 2903 C C . ARG F 6 87 ? 9.683 8.119 23.352 1.00 57.90 87 ARG B C 1
ATOM 2904 O O . ARG F 6 87 ? 10.897 8.066 23.141 1.00 58.04 87 ARG B O 1
ATOM 2912 N N . ASP F 6 88 ? 9.119 9.066 24.093 1.00 58.21 88 ASP B N 1
ATOM 2913 C CA . ASP F 6 88 ? 9.913 10.115 24.704 1.00 59.42 88 ASP B CA 1
ATOM 2914 C C . ASP F 6 88 ? 10.990 9.536 25.608 1.00 60.44 88 ASP B C 1
ATOM 2915 O O . ASP F 6 88 ? 12.184 9.707 25.350 1.00 62.48 88 ASP B O 1
ATOM 2920 N N . ARG F 6 89 ? 10.574 8.831 26.655 1.00 59.58 89 ARG B N 1
ATOM 2921 C CA . ARG F 6 89 ? 11.525 8.251 27.589 1.00 59.53 89 ARG B CA 1
ATOM 2922 C C . ARG F 6 89 ? 12.614 7.431 26.903 1.00 60.68 89 ARG B C 1
ATOM 2923 O O . ARG F 6 89 ? 13.771 7.460 27.328 1.00 61.63 89 ARG B O 1
ATOM 2931 N N . ALA F 6 90 ? 12.266 6.716 25.838 1.00 60.29 90 ALA B N 1
ATOM 2932 C CA . ALA F 6 90 ? 13.257 5.898 25.144 1.00 62.38 90 ALA B CA 1
ATOM 2933 C C . ALA F 6 90 ? 14.218 6.706 24.276 1.00 63.70 90 ALA B C 1
ATOM 2934 O O . ALA F 6 90 ? 15.391 6.351 24.161 1.00 63.97 90 ALA B O 1
ATOM 2936 N N . ASN F 6 91 ? 13.723 7.787 23.671 1.00 65.98 91 ASN B N 1
ATOM 2937 C CA . ASN F 6 91 ? 14.540 8.632 22.789 1.00 68.94 91 ASN B CA 1
ATOM 2938 C C . ASN F 6 91 ? 15.594 9.468 23.522 1.00 71.07 91 ASN B C 1
ATOM 2939 O O . ASN F 6 91 ? 15.288 10.516 24.097 1.00 72.46 91 ASN B O 1
ATOM 2944 N N . ILE F 6 92 ? 16.840 9.008 23.482 1.00 72.59 92 ILE B N 1
ATOM 2945 C CA . ILE F 6 92 ? 17.925 9.714 24.152 1.00 74.80 92 ILE B CA 1
ATOM 2946 C C . ILE F 6 92 ? 18.349 10.986 23.411 1.00 75.95 92 ILE B C 1
ATOM 2947 O O . ILE F 6 92 ? 19.006 11.861 23.983 1.00 76.00 92 ILE B O 1
ATOM 2952 N N . TYR F 6 93 ? 17.968 11.090 22.143 1.00 76.61 93 TYR B N 1
ATOM 2953 C CA . TYR F 6 93 ? 18.317 12.259 21.348 1.00 77.01 93 TYR B CA 1
ATOM 2954 C C . TYR F 6 93 ? 17.227 13.320 21.430 1.00 77.54 93 TYR B C 1
ATOM 2955 O O . TYR F 6 93 ? 17.217 14.183 20.526 1.00 78.77 93 TYR B O 1
#